Protein AF-A0A968NA52-F1 (afdb_monomer)

Nearest PDB structures (foldseek):
  7sqc-assembly1_P3  TM=3.269E-01  e=2.613E+00  Chlamydomonas reinhardtii
  6z0c-assembly1_A  TM=3.342E-01  e=3.329E+00  Escherichia coli
  8d9p-assembly1_A  TM=3.089E-01  e=5.147E+00  synthetic construct
  8q8p-assembly1_A  TM=4.257E-01  e=7.223E+00  Thermochaetoides thermophila

Structure (mmCIF, N/CA/C/O backbone):
data_AF-A0A968NA52-F1
#
_entry.id   AF-A0A968NA52-F1
#
loop_
_atom_site.group_PDB
_atom_site.id
_atom_site.type_symbol
_atom_site.label_atom_id
_atom_site.label_alt_id
_atom_site.label_comp_id
_atom_site.label_asym_id
_atom_site.label_entity_id
_atom_site.label_seq_id
_atom_site.pdbx_PDB_ins_code
_atom_site.Cartn_x
_atom_site.Cartn_y
_atom_site.Cartn_z
_atom_site.occupancy
_atom_site.B_iso_or_equiv
_atom_site.auth_seq_id
_atom_site.auth_comp_id
_atom_site.auth_asym_id
_atom_site.auth_atom_id
_atom_site.pdbx_PDB_model_num
ATOM 1 N N . PRO A 1 1 ? -24.566 -62.071 -2.786 1.00 47.69 1 PRO A N 1
ATOM 2 C CA . PRO A 1 1 ? -24.342 -60.939 -3.720 1.00 47.69 1 PRO A CA 1
ATOM 3 C C . PRO A 1 1 ? -24.422 -59.590 -2.980 1.00 47.69 1 PRO A C 1
ATOM 5 O O . PRO A 1 1 ? -25.510 -59.149 -2.629 1.00 47.69 1 PRO A O 1
ATOM 8 N N . ARG A 1 2 ? -23.270 -58.985 -2.652 1.00 44.81 2 ARG A N 1
ATOM 9 C CA . ARG A 1 2 ? -23.196 -57.655 -2.022 1.00 44.81 2 ARG A CA 1
ATOM 10 C C . ARG A 1 2 ? -23.111 -56.591 -3.123 1.00 44.81 2 ARG A C 1
ATOM 12 O O . ARG A 1 2 ? -22.208 -56.661 -3.950 1.00 44.81 2 ARG A O 1
ATOM 19 N N . LEU A 1 3 ? -24.060 -55.656 -3.140 1.00 58.22 3 LEU A N 1
ATOM 20 C CA . LEU A 1 3 ? -24.037 -54.458 -3.988 1.00 58.22 3 LEU A CA 1
ATOM 21 C C . LEU A 1 3 ? -22.918 -53.505 -3.518 1.00 58.22 3 LEU A C 1
ATOM 23 O O . LEU A 1 3 ? -22.700 -53.407 -2.307 1.00 58.22 3 LEU A O 1
ATOM 27 N N . PRO A 1 4 ? -22.210 -52.809 -4.426 1.00 56.78 4 PRO A N 1
ATOM 28 C CA . PRO A 1 4 ? -21.223 -51.809 -4.038 1.00 56.78 4 PRO A CA 1
ATOM 29 C C . PRO A 1 4 ? -21.920 -50.527 -3.541 1.00 56.78 4 PRO A C 1
ATOM 31 O O . PRO A 1 4 ? -23.024 -50.217 -3.998 1.00 56.78 4 PRO A O 1
ATOM 34 N N . PRO A 1 5 ? -21.308 -49.768 -2.614 1.00 53.28 5 PRO A N 1
ATOM 35 C CA . PRO A 1 5 ? -21.866 -48.502 -2.165 1.00 53.28 5 PRO A CA 1
ATOM 36 C C . PRO A 1 5 ? -21.792 -47.462 -3.289 1.00 53.28 5 PRO A C 1
ATOM 38 O O . PRO A 1 5 ? -20.769 -47.317 -3.960 1.00 53.28 5 PRO A O 1
ATOM 41 N N . ALA A 1 6 ? -22.900 -46.747 -3.483 1.00 47.31 6 ALA A N 1
ATOM 42 C CA . ALA A 1 6 ? -23.013 -45.645 -4.422 1.00 47.31 6 ALA A CA 1
ATOM 43 C C . ALA A 1 6 ? -22.010 -44.538 -4.060 1.00 47.31 6 ALA A C 1
ATOM 45 O O . ALA A 1 6 ? -22.037 -43.996 -2.955 1.00 47.31 6 ALA A O 1
ATOM 46 N N . LEU A 1 7 ? -21.132 -44.209 -5.007 1.00 47.81 7 LEU A N 1
ATOM 47 C CA . LEU A 1 7 ? -20.291 -43.020 -4.955 1.00 47.81 7 LEU A CA 1
ATOM 48 C C . LEU A 1 7 ? -21.213 -41.800 -5.031 1.00 47.81 7 LEU A C 1
ATOM 50 O O . LEU A 1 7 ? -21.780 -41.504 -6.083 1.00 47.81 7 LEU A O 1
ATOM 54 N N . THR A 1 8 ? -21.393 -41.105 -3.912 1.00 49.66 8 THR A N 1
ATOM 55 C CA . THR A 1 8 ? -21.976 -39.766 -3.916 1.00 49.66 8 THR A CA 1
ATOM 56 C C . THR A 1 8 ? -21.085 -38.843 -4.752 1.00 49.66 8 THR A C 1
ATOM 58 O O . THR A 1 8 ? -19.856 -38.903 -4.630 1.00 49.66 8 THR A O 1
ATOM 61 N N . PRO A 1 9 ? -21.658 -37.992 -5.623 1.00 44.62 9 PRO A N 1
ATOM 62 C CA . PRO A 1 9 ? -20.870 -37.021 -6.359 1.00 44.62 9 PRO A CA 1
ATOM 63 C C . PRO A 1 9 ? -20.223 -36.072 -5.351 1.00 44.62 9 PRO A C 1
ATOM 65 O O . PRO A 1 9 ? -20.893 -35.392 -4.574 1.00 44.62 9 PRO A O 1
ATOM 68 N N . ARG A 1 10 ? -18.890 -36.076 -5.342 1.00 39.19 10 ARG A N 1
ATOM 69 C CA . ARG A 1 10 ? -18.060 -35.128 -4.607 1.00 39.19 10 ARG A CA 1
ATOM 70 C C . ARG A 1 10 ? -18.425 -33.739 -5.130 1.00 39.19 10 ARG A C 1
ATOM 72 O O . ARG A 1 10 ? -18.098 -33.420 -6.271 1.00 39.19 10 ARG A O 1
ATOM 79 N N . SER A 1 11 ? -19.142 -32.960 -4.318 1.00 36.94 11 SER A N 1
ATOM 80 C CA . SER A 1 11 ? -19.372 -31.536 -4.575 1.00 36.94 11 SER A CA 1
ATOM 81 C C . SER A 1 11 ? -18.045 -30.898 -4.994 1.00 36.94 11 SER A C 1
ATOM 83 O O . SER A 1 11 ? -17.038 -31.155 -4.321 1.00 36.94 11 SER A O 1
ATOM 85 N N . PRO A 1 12 ? -17.998 -30.110 -6.082 1.00 37.50 12 PRO A N 1
ATOM 86 C CA . PRO A 1 12 ? -16.799 -29.363 -6.407 1.00 37.50 12 PRO A CA 1
ATOM 87 C C . PRO A 1 12 ? -16.496 -28.460 -5.213 1.00 37.50 12 PRO A C 1
ATOM 89 O O . PRO A 1 12 ? -17.310 -27.625 -4.825 1.00 37.50 12 PRO A O 1
ATOM 92 N N . ALA A 1 13 ? -15.346 -28.695 -4.586 1.00 34.75 13 ALA A N 1
ATOM 93 C CA . ALA A 1 13 ? -14.796 -27.778 -3.611 1.00 34.75 13 ALA A CA 1
ATOM 94 C C . ALA A 1 13 ? -14.634 -26.431 -4.318 1.00 34.75 13 ALA A C 1
ATOM 96 O O . ALA A 1 13 ? -13.856 -26.324 -5.263 1.00 34.75 13 ALA A O 1
ATOM 97 N N . THR A 1 14 ? -15.414 -25.440 -3.901 1.00 32.41 14 THR A N 1
ATOM 98 C CA . THR A 1 14 ? -15.286 -24.052 -4.331 1.00 32.41 14 THR A CA 1
ATOM 99 C C . THR A 1 14 ? -13.861 -23.590 -4.011 1.00 32.41 14 THR A C 1
ATOM 101 O O . THR A 1 14 ? -13.516 -23.517 -2.829 1.00 32.41 14 THR A O 1
ATOM 104 N N . PRO A 1 15 ? -12.998 -23.290 -4.995 1.00 35.34 15 PRO A N 1
ATOM 105 C CA . PRO A 1 15 ? -11.674 -22.770 -4.716 1.00 35.34 15 PRO A CA 1
ATOM 106 C C . PRO A 1 15 ? -11.764 -21.244 -4.765 1.00 35.34 15 PRO A C 1
ATOM 108 O O . PRO A 1 15 ? -11.509 -20.658 -5.807 1.00 35.34 15 PRO A O 1
ATOM 111 N N . ALA A 1 16 ? -12.229 -20.606 -3.685 1.00 31.81 16 ALA A N 1
ATOM 112 C CA . ALA A 1 16 ? -12.200 -19.139 -3.550 1.00 31.81 16 ALA A CA 1
ATOM 113 C C . ALA A 1 16 ? -12.499 -18.655 -2.115 1.00 31.81 16 ALA A C 1
ATOM 115 O O . ALA A 1 16 ? -13.213 -17.679 -1.918 1.00 31.81 16 ALA A O 1
ATOM 116 N N . ALA A 1 17 ? -11.979 -19.341 -1.097 1.00 32.59 17 ALA A N 1
ATOM 117 C CA . ALA A 1 17 ? -11.872 -18.777 0.254 1.00 32.59 17 ALA A CA 1
ATOM 118 C C . ALA A 1 17 ? -10.402 -18.436 0.562 1.00 32.59 17 ALA A C 1
ATOM 120 O O . ALA A 1 17 ? -9.903 -18.670 1.660 1.00 32.59 17 ALA A O 1
ATOM 121 N N . GLU A 1 18 ? -9.676 -17.952 -0.449 1.00 36.84 18 GLU A N 1
ATOM 122 C CA . GLU A 1 18 ? -8.343 -17.386 -0.280 1.00 36.84 18 GLU A CA 1
ATOM 123 C C . GLU A 1 18 ? -8.509 -15.977 0.283 1.00 36.84 18 GLU A C 1
ATOM 125 O O . GLU A 1 18 ? -9.143 -15.152 -0.357 1.00 36.84 18 GLU A O 1
ATOM 130 N N . HIS A 1 19 ? -7.999 -15.767 1.501 1.00 43.38 19 HIS A N 1
ATOM 131 C CA . HIS A 1 19 ? -7.536 -14.508 2.091 1.00 43.38 19 HIS A CA 1
ATOM 132 C C . HIS A 1 19 ? -8.200 -13.228 1.561 1.00 43.38 19 HIS A C 1
ATOM 134 O O . HIS A 1 19 ? -8.000 -12.871 0.401 1.00 43.38 19 HIS A O 1
ATOM 140 N N . ALA A 1 20 ? -8.876 -12.478 2.445 1.00 54.00 20 ALA A N 1
ATOM 141 C CA . ALA A 1 20 ? -9.227 -11.079 2.179 1.00 54.00 20 ALA A CA 1
ATOM 142 C C . ALA A 1 20 ? -8.073 -10.413 1.407 1.00 54.00 20 ALA A C 1
ATOM 144 O O . ALA A 1 20 ? -6.918 -10.561 1.838 1.00 54.00 20 ALA A O 1
ATOM 145 N N . PRO A 1 21 ? -8.339 -9.794 0.242 1.00 83.25 21 PRO A N 1
ATOM 146 C CA . PRO A 1 21 ? -7.272 -9.334 -0.631 1.00 83.25 21 PRO A CA 1
ATOM 147 C C . PRO A 1 21 ? -6.355 -8.440 0.199 1.00 83.25 21 PRO A C 1
ATOM 149 O O . PRO A 1 21 ? -6.827 -7.614 0.976 1.00 83.25 21 PRO A O 1
ATOM 152 N N . ARG A 1 22 ? -5.038 -8.659 0.109 1.00 90.25 22 ARG A N 1
ATOM 153 C CA . ARG A 1 22 ? -4.050 -8.072 1.036 1.00 90.25 22 ARG A CA 1
ATOM 154 C C . ARG A 1 22 ? -4.201 -6.555 1.204 1.00 90.25 22 ARG A C 1
ATOM 156 O O . ARG A 1 22 ? -3.902 -6.027 2.270 1.00 90.25 22 ARG A O 1
ATOM 163 N N . GLU A 1 23 ? -4.699 -5.886 0.166 1.00 93.88 23 GLU A N 1
ATOM 164 C CA . GLU A 1 23 ? -5.074 -4.474 0.168 1.00 93.88 23 GLU A CA 1
ATOM 165 C C . GLU A 1 23 ? -6.161 -4.132 1.202 1.00 93.88 23 GLU A C 1
ATOM 167 O O . GLU A 1 23 ? -5.944 -3.239 2.013 1.00 93.88 23 GLU A O 1
ATOM 172 N N . ASP A 1 24 ? -7.271 -4.874 1.253 1.00 95.00 24 ASP A N 1
ATOM 173 C CA . ASP A 1 24 ? -8.342 -4.683 2.244 1.00 95.00 24 ASP A CA 1
ATOM 174 C C . ASP A 1 24 ? -7.815 -4.879 3.667 1.00 95.00 24 ASP A C 1
ATOM 176 O O . ASP A 1 24 ? -8.106 -4.099 4.571 1.00 95.00 24 ASP A O 1
ATOM 180 N N . TYR A 1 25 ? -6.980 -5.901 3.861 1.00 94.75 25 TYR A N 1
ATOM 181 C CA . TYR A 1 25 ? -6.360 -6.160 5.156 1.00 94.75 25 TYR A CA 1
ATOM 182 C C . TYR A 1 25 ? -5.432 -5.018 5.595 1.00 94.75 25 TYR A C 1
ATOM 184 O O . TYR A 1 25 ? -5.482 -4.592 6.750 1.00 94.75 25 TYR A O 1
ATOM 192 N N . LEU A 1 26 ? -4.618 -4.488 4.675 1.00 95.81 26 LEU A N 1
ATOM 193 C CA . LEU A 1 26 ? -3.768 -3.327 4.939 1.00 95.81 26 LEU A CA 1
ATOM 194 C C . LEU A 1 26 ? -4.609 -2.091 5.286 1.00 95.81 26 LEU A C 1
ATOM 196 O O . LEU A 1 26 ? -4.298 -1.400 6.253 1.00 95.81 26 LEU A O 1
ATOM 200 N N . VAL A 1 27 ? -5.682 -1.823 4.537 1.00 96.12 27 VAL A N 1
ATOM 201 C CA . VAL A 1 27 ? -6.580 -0.694 4.818 1.00 96.12 27 VAL A CA 1
ATOM 202 C C . VAL A 1 27 ? -7.216 -0.852 6.198 1.00 96.12 27 VAL A C 1
ATOM 204 O O . VAL A 1 27 ? -7.174 0.084 6.990 1.00 96.12 27 VAL A O 1
ATOM 207 N N . ALA A 1 28 ? -7.731 -2.034 6.541 1.00 94.75 28 ALA A N 1
ATOM 208 C CA . ALA A 1 28 ? -8.302 -2.285 7.862 1.00 94.75 28 ALA A CA 1
ATOM 209 C C . ALA A 1 28 ? -7.286 -2.065 8.997 1.00 94.75 28 ALA A C 1
ATOM 211 O O . ALA A 1 28 ? -7.626 -1.452 10.011 1.00 94.75 28 ALA A O 1
ATOM 212 N N . LEU A 1 29 ? -6.035 -2.506 8.818 1.00 94.94 29 LEU A N 1
ATOM 213 C CA . LEU A 1 29 ? -4.944 -2.246 9.761 1.00 94.94 29 LEU A CA 1
ATOM 214 C C . LEU A 1 29 ? -4.684 -0.749 9.941 1.00 94.94 29 LEU A C 1
ATOM 216 O O . LEU A 1 29 ? -4.612 -0.280 11.071 1.00 94.94 29 LEU A O 1
ATOM 220 N N . LEU A 1 30 ? -4.564 0.000 8.847 1.00 95.62 30 LEU A N 1
ATOM 221 C CA . LEU A 1 30 ? -4.227 1.423 8.893 1.00 95.62 30 LEU A CA 1
ATOM 222 C C . LEU A 1 30 ? -5.372 2.294 9.422 1.00 95.62 30 LEU A C 1
ATOM 224 O O . LEU A 1 30 ? -5.117 3.283 10.102 1.00 95.62 30 LEU A O 1
ATOM 228 N N . LEU A 1 31 ? -6.626 1.912 9.169 1.00 94.56 31 LEU A N 1
ATOM 229 C CA . LEU A 1 31 ? -7.787 2.568 9.775 1.00 94.56 31 LEU A CA 1
ATOM 230 C C . LEU A 1 31 ? -7.868 2.293 11.287 1.00 94.56 31 LEU A C 1
ATOM 232 O O . LEU A 1 31 ? -8.318 3.150 12.050 1.00 94.56 31 LEU A O 1
ATOM 236 N N . ARG A 1 32 ? -7.446 1.100 11.734 1.00 92.81 32 ARG A N 1
ATOM 237 C CA . ARG A 1 32 ? -7.429 0.724 13.157 1.00 92.81 32 ARG A CA 1
ATOM 238 C C . ARG A 1 32 ? -6.245 1.326 13.917 1.00 92.81 32 ARG A C 1
ATOM 240 O O . ARG A 1 32 ? -6.417 1.672 15.083 1.00 92.81 32 ARG A O 1
ATOM 247 N N . TYR A 1 33 ? -5.095 1.456 13.258 1.00 93.81 33 TYR A N 1
ATOM 248 C CA . TYR A 1 33 ? -3.841 1.979 13.809 1.00 93.81 33 TYR A CA 1
ATOM 249 C C . TYR A 1 33 ? -3.317 3.158 12.966 1.00 93.81 33 TYR A C 1
ATOM 251 O O . TYR A 1 33 ? -2.319 3.011 12.248 1.00 93.81 33 TYR A O 1
ATOM 259 N N . PRO A 1 34 ? -3.973 4.336 13.013 1.00 93.94 34 PRO A N 1
ATOM 260 C CA . PRO A 1 34 ? -3.575 5.499 12.217 1.00 93.94 34 PRO A CA 1
ATOM 261 C C . PRO A 1 34 ? -2.132 5.961 12.472 1.00 93.94 34 PRO A C 1
ATOM 263 O O . PRO A 1 34 ? -1.482 6.512 11.583 1.00 93.94 34 PRO A O 1
ATOM 266 N N . GLU A 1 35 ? -1.593 5.705 13.665 1.00 92.69 35 GLU A N 1
ATOM 267 C CA . GLU A 1 35 ? -0.209 5.999 14.040 1.00 92.69 35 GLU A CA 1
ATOM 268 C C . GLU A 1 35 ? 0.825 5.301 13.140 1.00 92.69 35 GLU A C 1
ATOM 270 O O . GLU A 1 35 ? 1.923 5.822 12.927 1.00 92.69 35 GLU A O 1
ATOM 275 N N . ALA A 1 36 ? 0.470 4.160 12.544 1.00 93.94 36 ALA A N 1
ATOM 276 C CA . ALA A 1 36 ? 1.357 3.390 11.680 1.00 93.94 36 ALA A CA 1
ATOM 277 C C . ALA A 1 36 ? 1.518 3.993 10.27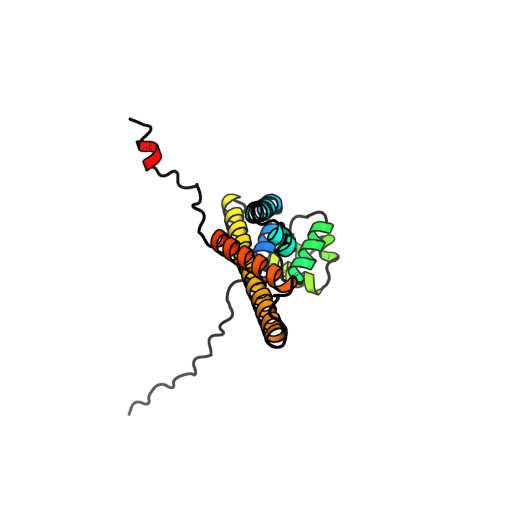3 1.00 93.94 36 ALA A C 1
ATOM 279 O O . ALA A 1 36 ? 2.463 3.652 9.558 1.00 93.94 36 ALA A O 1
ATOM 280 N N . ILE A 1 37 ? 0.637 4.914 9.867 1.00 95.25 37 ILE A N 1
ATOM 281 C CA . ILE A 1 37 ? 0.609 5.485 8.510 1.00 95.25 37 ILE A CA 1
ATOM 282 C C . ILE A 1 37 ? 1.906 6.224 8.191 1.00 95.25 37 ILE A C 1
ATOM 284 O O . ILE A 1 37 ? 2.479 6.051 7.114 1.00 95.25 37 ILE A O 1
ATOM 288 N N . ALA A 1 38 ? 2.408 7.021 9.138 1.00 94.81 38 ALA A N 1
ATOM 289 C CA . ALA A 1 38 ? 3.649 7.765 8.950 1.00 94.81 38 ALA A CA 1
ATOM 290 C C . ALA A 1 38 ? 4.830 6.824 8.674 1.00 94.81 38 ALA A C 1
ATOM 292 O O . ALA A 1 38 ? 5.675 7.117 7.824 1.00 94.81 38 ALA A O 1
ATOM 293 N N . LYS A 1 39 ? 4.862 5.669 9.349 1.00 94.69 39 LYS A N 1
ATOM 294 C CA . LYS A 1 39 ? 5.893 4.654 9.139 1.00 94.69 39 LYS A CA 1
ATOM 295 C C . LYS A 1 39 ? 5.704 3.913 7.817 1.00 94.69 39 LYS A C 1
ATOM 297 O O . LYS A 1 39 ? 6.687 3.744 7.104 1.00 94.69 39 LYS A O 1
ATOM 302 N N . ALA A 1 40 ? 4.475 3.539 7.460 1.00 95.31 40 ALA A N 1
ATOM 303 C CA . ALA A 1 40 ? 4.176 2.905 6.176 1.00 95.31 40 ALA A CA 1
ATOM 304 C C . ALA A 1 40 ? 4.625 3.780 4.993 1.00 95.31 40 ALA A C 1
ATOM 306 O O . ALA A 1 40 ? 5.342 3.313 4.110 1.00 95.31 40 ALA A O 1
ATOM 307 N N . ASN A 1 41 ? 4.305 5.078 5.031 1.00 96.06 41 ASN A N 1
ATOM 308 C CA . ASN A 1 41 ? 4.770 6.046 4.034 1.00 96.06 41 ASN A CA 1
ATOM 309 C C . ASN A 1 41 ? 6.298 6.213 4.056 1.00 96.06 41 ASN A C 1
ATOM 311 O O . ASN A 1 41 ? 6.925 6.384 3.015 1.00 96.06 41 ASN A O 1
ATOM 315 N N . ALA A 1 42 ? 6.932 6.155 5.232 1.00 94.44 42 ALA A N 1
ATOM 316 C CA . ALA A 1 42 ? 8.389 6.198 5.319 1.00 94.44 42 ALA A CA 1
ATOM 317 C C . ALA A 1 42 ? 9.045 4.977 4.656 1.00 94.44 42 ALA A C 1
ATOM 319 O O . ALA A 1 42 ? 10.018 5.158 3.932 1.00 94.44 42 ALA A O 1
ATOM 320 N N . TRP A 1 43 ? 8.507 3.765 4.842 1.00 93.12 43 TRP A N 1
ATOM 321 C CA . TRP A 1 43 ? 8.994 2.569 4.146 1.00 93.12 43 TRP A CA 1
ATOM 3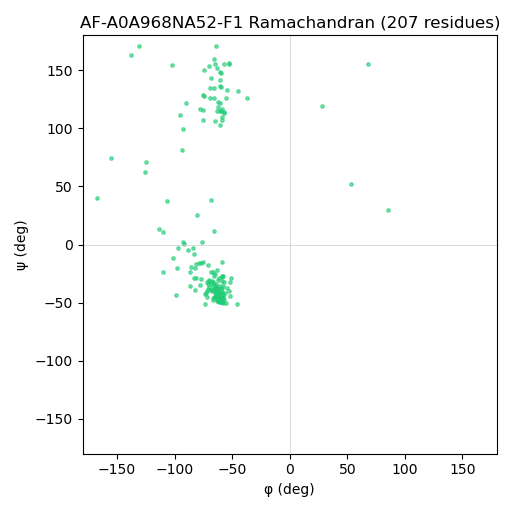22 C C . TRP A 1 43 ? 8.896 2.723 2.630 1.00 93.12 43 TRP A C 1
ATOM 324 O O . TRP A 1 43 ? 9.886 2.520 1.934 1.00 93.12 43 TRP A O 1
ATOM 334 N N . LEU A 1 44 ? 7.745 3.183 2.131 1.00 93.38 44 LEU A N 1
ATOM 335 C CA . LEU A 1 44 ? 7.534 3.401 0.699 1.00 93.38 44 LEU A CA 1
ATOM 336 C C . LEU A 1 44 ? 8.511 4.418 0.100 1.00 93.38 44 LEU A C 1
ATOM 338 O O . LEU A 1 44 ? 9.095 4.157 -0.952 1.00 93.38 44 LEU A O 1
ATOM 342 N N . ARG A 1 45 ? 8.752 5.536 0.793 1.00 93.62 45 ARG A N 1
ATOM 343 C CA . ARG A 1 45 ? 9.765 6.524 0.396 1.00 93.62 45 ARG A CA 1
ATOM 344 C C . ARG A 1 45 ? 11.179 5.956 0.408 1.00 93.62 45 ARG A C 1
ATOM 346 O O . ARG A 1 45 ? 11.918 6.136 -0.555 1.00 93.62 45 ARG A O 1
ATOM 353 N N . CYS A 1 46 ? 11.569 5.279 1.488 1.00 89.62 46 CYS A N 1
ATOM 354 C CA . CYS A 1 46 ? 12.908 4.704 1.623 1.00 89.62 46 CYS A CA 1
ATOM 355 C C . CYS A 1 46 ? 13.189 3.643 0.552 1.00 89.62 46 CYS A C 1
ATOM 357 O O . CYS A 1 46 ? 14.304 3.579 0.034 1.00 89.62 46 CYS A O 1
ATOM 359 N N . ASP A 1 47 ? 12.188 2.843 0.192 1.00 87.19 47 ASP A N 1
ATOM 360 C CA . ASP A 1 47 ? 12.314 1.823 -0.847 1.00 87.19 47 ASP A CA 1
ATOM 361 C C . ASP A 1 47 ? 12.536 2.426 -2.241 1.00 87.19 47 ASP A C 1
ATOM 363 O O . ASP A 1 47 ? 13.245 1.835 -3.056 1.00 87.19 47 ASP A O 1
ATOM 367 N N . LEU A 1 48 ? 11.972 3.607 -2.508 1.00 90.75 48 LEU A N 1
ATOM 368 C CA . LEU A 1 48 ? 12.039 4.286 -3.806 1.00 90.75 48 LEU A CA 1
ATOM 369 C C . LEU A 1 48 ? 13.141 5.354 -3.898 1.00 90.75 48 LEU A C 1
ATOM 371 O O . LEU A 1 48 ? 13.345 5.910 -4.975 1.00 90.75 48 LEU A O 1
ATOM 375 N N . ALA A 1 49 ? 13.886 5.620 -2.821 1.00 88.25 49 ALA A N 1
ATOM 376 C CA . ALA A 1 49 ? 14.867 6.710 -2.751 1.00 88.25 49 ALA A CA 1
ATOM 377 C C . ALA A 1 49 ? 15.957 6.656 -3.844 1.00 88.25 49 ALA A C 1
ATOM 379 O O . ALA A 1 49 ? 16.416 7.693 -4.314 1.00 88.25 49 ALA A O 1
ATOM 380 N N . GLU A 1 50 ? 16.352 5.456 -4.275 1.00 86.62 50 GLU A N 1
ATOM 381 C CA . GLU A 1 50 ? 17.344 5.243 -5.345 1.00 86.62 50 GLU A CA 1
ATOM 382 C C . GLU A 1 50 ? 16.723 5.188 -6.752 1.00 86.62 50 GLU A C 1
ATOM 384 O O . GLU A 1 50 ? 17.438 5.111 -7.748 1.00 86.62 50 GLU A O 1
ATOM 389 N N . PHE A 1 51 ? 15.394 5.236 -6.853 1.00 88.69 51 PHE A N 1
ATOM 390 C CA . PHE A 1 51 ? 14.640 5.032 -8.086 1.00 88.69 51 PHE A CA 1
ATOM 391 C C . PHE A 1 51 ? 13.692 6.207 -8.352 1.00 88.69 51 PHE A C 1
ATOM 393 O O . PHE A 1 51 ? 12.478 6.027 -8.427 1.00 88.69 51 PHE A O 1
ATOM 400 N N . ALA A 1 52 ? 14.234 7.416 -8.535 1.00 85.00 52 ALA A N 1
ATOM 401 C CA . ALA A 1 52 ? 13.437 8.638 -8.713 1.00 85.00 52 ALA A CA 1
ATOM 402 C C . ALA A 1 52 ? 12.359 8.518 -9.811 1.00 85.00 52 ALA A C 1
ATOM 404 O O . ALA A 1 52 ? 11.202 8.854 -9.580 1.00 85.00 52 ALA A O 1
ATOM 405 N N . GLY A 1 53 ? 12.699 7.937 -10.969 1.00 85.06 53 GLY A N 1
ATOM 406 C CA . GLY A 1 53 ? 11.725 7.712 -12.048 1.00 85.06 53 GLY A CA 1
ATOM 407 C C . GLY A 1 53 ? 10.625 6.696 -11.704 1.00 85.06 53 GLY A C 1
ATOM 408 O O . GLY A 1 53 ? 9.539 6.750 -12.271 1.00 85.06 53 GLY A O 1
ATOM 409 N N . LEU A 1 54 ? 10.870 5.778 -10.761 1.00 89.38 54 LEU A N 1
ATOM 410 C CA . LEU A 1 54 ? 9.827 4.883 -10.252 1.00 89.38 54 LEU A CA 1
ATOM 411 C C . LEU A 1 54 ? 8.968 5.558 -9.184 1.00 89.38 54 LEU A C 1
ATOM 413 O O . LEU A 1 54 ? 7.800 5.204 -9.073 1.00 89.38 54 LEU A O 1
ATOM 417 N N . ALA A 1 55 ? 9.511 6.512 -8.423 1.00 89.12 55 ALA A N 1
ATOM 418 C CA . ALA A 1 55 ? 8.757 7.243 -7.408 1.00 89.12 55 ALA A CA 1
ATOM 419 C C . ALA A 1 55 ? 7.582 8.015 -8.023 1.00 89.12 55 ALA A C 1
ATOM 421 O O . ALA A 1 55 ? 6.467 7.919 -7.522 1.00 89.12 55 ALA A O 1
ATOM 422 N N . GLU A 1 56 ? 7.798 8.680 -9.160 1.00 87.81 56 GLU A N 1
ATOM 423 C CA . GLU A 1 56 ? 6.729 9.374 -9.894 1.00 87.81 56 GLU A CA 1
ATOM 424 C C . GLU A 1 56 ? 5.659 8.410 -10.433 1.00 87.81 56 GLU A C 1
ATOM 426 O O . GLU A 1 56 ? 4.471 8.722 -10.438 1.00 87.81 56 GLU A O 1
ATOM 431 N N . MET A 1 57 ? 6.066 7.218 -10.873 1.00 89.94 57 MET A N 1
ATOM 432 C CA . MET A 1 57 ? 5.169 6.240 -11.496 1.00 89.94 57 MET A CA 1
ATOM 433 C C . MET A 1 57 ? 4.382 5.400 -10.480 1.00 89.94 57 MET A C 1
ATOM 435 O O . MET A 1 57 ? 3.230 5.033 -10.718 1.00 89.94 57 MET A O 1
ATOM 439 N N . LEU A 1 58 ? 5.026 5.015 -9.380 1.00 91.56 58 LEU A N 1
ATOM 440 C CA . LEU A 1 58 ? 4.482 4.100 -8.379 1.00 91.56 58 LEU A CA 1
ATOM 441 C C . LEU A 1 58 ? 3.888 4.832 -7.168 1.00 91.56 58 LEU A C 1
ATOM 443 O O . LEU A 1 58 ? 3.100 4.223 -6.439 1.00 91.56 58 LEU A O 1
ATOM 447 N N . GLY A 1 59 ? 4.277 6.090 -6.953 1.00 92.69 59 GLY A N 1
ATOM 448 C CA . GLY A 1 59 ? 3.960 6.887 -5.772 1.00 92.69 59 GLY A CA 1
ATOM 449 C C . GLY A 1 59 ? 4.633 6.377 -4.497 1.00 92.69 59 GLY A C 1
ATOM 450 O O . GLY A 1 59 ? 4.979 5.197 -4.365 1.00 92.69 59 GLY A O 1
ATOM 451 N N . ASP A 1 60 ? 4.815 7.273 -3.535 1.00 92.50 60 ASP A N 1
ATOM 452 C CA . ASP A 1 60 ? 5.617 7.058 -2.328 1.00 92.50 60 ASP A CA 1
ATOM 453 C C . ASP A 1 60 ? 4.792 7.033 -1.028 1.00 92.50 60 ASP A C 1
ATOM 455 O O . ASP A 1 60 ? 5.348 7.053 0.073 1.00 92.50 60 ASP A O 1
ATOM 459 N N . ASP A 1 61 ? 3.469 6.921 -1.143 1.00 94.62 61 ASP A N 1
ATOM 460 C CA . ASP A 1 61 ? 2.540 6.838 -0.020 1.00 94.62 61 ASP A CA 1
ATOM 461 C C . ASP A 1 61 ? 1.540 5.674 -0.158 1.00 94.62 61 ASP A C 1
ATOM 463 O O . ASP A 1 61 ? 1.457 4.981 -1.179 1.00 94.62 61 ASP A O 1
ATOM 467 N N . VAL A 1 62 ? 0.791 5.433 0.920 1.00 94.88 62 VAL A N 1
ATOM 468 C CA . VAL A 1 62 ? -0.256 4.407 0.968 1.00 94.88 62 VAL A CA 1
ATOM 469 C C . VAL A 1 62 ? -1.350 4.664 -0.068 1.00 94.88 62 VAL A C 1
ATOM 471 O O . VAL A 1 62 ? -1.857 3.703 -0.632 1.00 94.88 62 VAL A O 1
ATOM 474 N N . GLU A 1 63 ? -1.717 5.914 -0.352 1.00 94.81 63 GLU A N 1
ATOM 475 C CA . GLU A 1 63 ? -2.804 6.214 -1.290 1.00 94.81 63 GLU A CA 1
ATOM 476 C C . GLU A 1 63 ? -2.479 5.702 -2.701 1.00 94.81 63 GLU A C 1
ATOM 478 O O . GLU A 1 63 ? -3.312 5.046 -3.331 1.00 94.81 63 GLU A O 1
ATOM 483 N N . HIS A 1 64 ? -1.239 5.901 -3.156 1.00 94.06 64 HIS A N 1
ATOM 484 C CA . HIS A 1 64 ? -0.742 5.397 -4.438 1.00 94.06 64 HIS A CA 1
ATOM 485 C C . HIS A 1 64 ? -0.532 3.876 -4.465 1.00 94.06 64 HIS A C 1
ATOM 487 O O . HIS A 1 64 ? -0.433 3.273 -5.540 1.00 94.06 64 HIS A O 1
ATOM 493 N N . LEU A 1 65 ? -0.458 3.239 -3.295 1.00 93.31 65 LEU A N 1
ATOM 494 C CA . LEU A 1 65 ? -0.359 1.788 -3.170 1.00 93.31 65 LEU A CA 1
ATOM 495 C C . LEU A 1 65 ? -1.715 1.098 -3.406 1.00 93.31 65 LEU A C 1
ATOM 497 O O . LEU A 1 65 ? -1.751 -0.036 -3.892 1.00 93.31 65 LEU A O 1
ATOM 501 N N . LEU A 1 66 ? -2.826 1.770 -3.086 1.00 93.56 66 LEU A N 1
ATOM 502 C CA . LEU A 1 66 ? -4.178 1.229 -3.225 1.00 93.56 66 LEU A CA 1
ATOM 503 C C . LEU A 1 66 ? -4.613 1.201 -4.693 1.00 93.56 66 LEU A C 1
ATOM 505 O O . LEU A 1 66 ? -4.601 2.212 -5.394 1.00 93.56 66 LEU A O 1
ATOM 509 N N . SER A 1 67 ? -5.066 0.043 -5.163 1.00 90.62 67 SER A N 1
ATOM 510 C CA . SER A 1 67 ? -5.547 -0.127 -6.535 1.00 90.62 67 SER A CA 1
ATOM 511 C C . SER A 1 67 ? -7.055 -0.333 -6.636 1.00 90.62 67 SER A C 1
ATOM 513 O O . SER A 1 67 ? -7.653 0.003 -7.661 1.00 90.62 67 SER A O 1
ATOM 515 N N . THR A 1 68 ? -7.695 -0.810 -5.570 1.00 92.44 68 THR A N 1
ATOM 516 C CA . THR A 1 68 ? -9.145 -0.998 -5.520 1.00 92.44 68 THR A CA 1
ATOM 517 C C . THR A 1 68 ? -9.830 0.351 -5.364 1.00 92.44 68 THR A C 1
ATOM 519 O O . THR A 1 68 ? -9.521 1.141 -4.472 1.00 92.44 68 THR A O 1
ATOM 522 N N . THR A 1 69 ? -10.802 0.630 -6.231 1.00 91.81 69 THR A N 1
ATOM 523 C CA . THR A 1 69 ? -11.547 1.897 -6.211 1.00 91.81 69 THR A CA 1
ATOM 524 C C . THR A 1 69 ? -12.252 2.132 -4.875 1.00 91.81 69 THR A C 1
ATOM 526 O O . THR A 1 69 ? -12.192 3.244 -4.361 1.00 91.81 69 THR A O 1
ATOM 529 N N . ALA A 1 70 ? -12.847 1.093 -4.278 1.00 93.31 70 ALA A N 1
ATOM 530 C CA . ALA A 1 70 ? -13.497 1.195 -2.971 1.00 93.31 70 ALA A CA 1
ATOM 531 C C . ALA A 1 70 ? -12.513 1.611 -1.864 1.00 93.31 70 ALA A C 1
ATOM 533 O O . ALA A 1 70 ? -12.806 2.535 -1.110 1.00 93.31 70 ALA A O 1
ATOM 534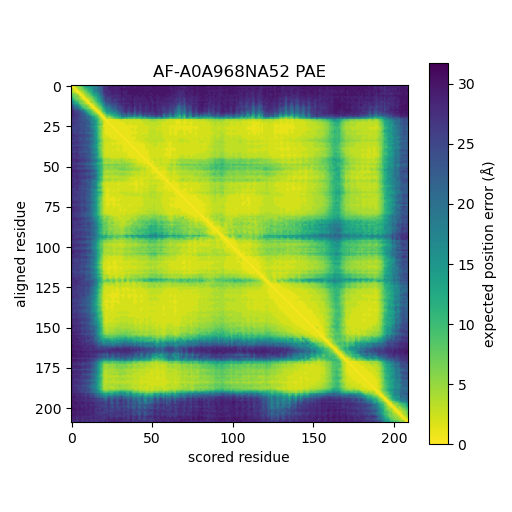 N N . ASN A 1 71 ? -11.325 0.998 -1.822 1.00 94.88 71 ASN A N 1
ATOM 535 C CA . ASN A 1 71 ? -10.282 1.335 -0.852 1.00 94.88 71 ASN A CA 1
ATOM 536 C C . ASN A 1 71 ? -9.767 2.760 -1.033 1.00 94.88 71 ASN A C 1
ATOM 538 O O . ASN A 1 71 ? -9.664 3.480 -0.048 1.00 94.88 71 ASN A O 1
ATOM 542 N N . ARG A 1 72 ? -9.511 3.201 -2.272 1.00 94.31 72 ARG A N 1
ATOM 543 C CA . ARG A 1 72 ? -9.086 4.585 -2.541 1.00 94.31 72 ARG A CA 1
ATOM 544 C C . ARG A 1 72 ? -10.130 5.607 -2.105 1.00 94.31 72 ARG A C 1
ATOM 546 O O . ARG A 1 72 ? -9.792 6.552 -1.403 1.00 94.31 72 ARG A O 1
ATOM 553 N N . MET A 1 73 ? -11.394 5.402 -2.479 1.00 94.62 73 MET A N 1
ATOM 554 C CA . MET A 1 73 ? -12.478 6.314 -2.100 1.00 94.62 73 MET A CA 1
ATOM 555 C C . MET A 1 73 ? -12.664 6.366 -0.582 1.00 94.62 73 MET A C 1
ATOM 557 O O . MET A 1 73 ? -12.786 7.449 -0.016 1.00 94.62 73 MET A O 1
ATOM 561 N N . LEU A 1 74 ? -12.653 5.206 0.081 1.00 95.56 74 LEU A N 1
ATOM 562 C CA . LEU A 1 74 ? -12.756 5.129 1.534 1.00 95.56 74 LEU A CA 1
ATOM 563 C C . LEU A 1 74 ? -11.572 5.827 2.214 1.00 95.56 74 LEU A C 1
ATOM 565 O O . LEU A 1 74 ? -11.777 6.605 3.141 1.00 95.56 74 LEU A O 1
ATOM 569 N N . TRP A 1 75 ? -10.352 5.566 1.741 1.00 95.75 75 TRP A N 1
ATOM 570 C CA . TRP A 1 75 ? -9.119 6.148 2.264 1.00 95.75 75 TRP A CA 1
ATOM 571 C C . TRP A 1 75 ? -9.123 7.674 2.161 1.00 95.75 75 TRP A C 1
ATOM 573 O O . TRP A 1 75 ? -8.923 8.356 3.163 1.00 95.75 75 TRP A O 1
ATOM 583 N N . GLN A 1 76 ? -9.445 8.209 0.981 1.00 95.00 76 GLN A N 1
ATOM 584 C CA . GLN A 1 76 ? -9.553 9.649 0.747 1.00 95.00 76 GLN A CA 1
ATOM 585 C C . GLN A 1 76 ? -10.616 10.291 1.641 1.00 95.00 76 GLN A C 1
ATOM 587 O O . GLN A 1 76 ? -10.364 11.318 2.269 1.00 95.00 76 GLN A O 1
ATOM 592 N N . HIS A 1 77 ? -11.798 9.677 1.741 1.00 95.00 77 HIS A N 1
ATOM 593 C CA . HIS A 1 77 ? -12.886 10.192 2.575 1.00 95.00 77 HIS A CA 1
ATOM 594 C C . HIS A 1 77 ? -12.517 10.189 4.063 1.00 95.00 77 HIS A C 1
ATOM 596 O O . HIS A 1 77 ? -12.774 11.152 4.783 1.00 95.00 77 HIS A O 1
ATOM 602 N N . TRP A 1 78 ? -11.859 9.124 4.521 1.00 95.31 78 TRP A N 1
ATOM 603 C CA . TRP A 1 78 ? -11.355 9.004 5.885 1.00 95.31 78 TRP A CA 1
ATOM 604 C C . TRP A 1 78 ? -10.279 10.057 6.202 1.00 95.31 78 TRP A C 1
ATOM 606 O O . TRP A 1 78 ? -10.333 10.696 7.255 1.00 95.31 78 TRP A O 1
ATOM 616 N N . GLN A 1 79 ? -9.351 10.313 5.275 1.00 94.62 79 GLN A N 1
ATOM 617 C CA . GLN A 1 79 ? -8.354 11.379 5.416 1.00 94.62 79 GLN A CA 1
ATOM 618 C C . GLN A 1 79 ? -8.999 12.771 5.457 1.00 94.62 79 GLN A C 1
ATOM 620 O O . GLN A 1 79 ? -8.655 13.582 6.316 1.00 94.62 79 GLN A O 1
ATOM 625 N N . GLN A 1 80 ? -9.973 13.045 4.582 1.00 93.81 80 GLN A N 1
ATOM 626 C CA . GLN A 1 80 ? -10.715 14.314 4.558 1.00 93.81 80 GLN A CA 1
ATOM 627 C C . GLN A 1 80 ? -11.500 14.561 5.852 1.00 93.81 80 GLN A C 1
ATOM 629 O O . GLN A 1 80 ? -11.656 15.705 6.274 1.00 93.81 80 GLN A O 1
ATOM 634 N N . ALA A 1 81 ? -11.949 13.494 6.514 1.00 91.81 81 ALA A N 1
ATOM 635 C CA . ALA A 1 81 ? -12.593 13.555 7.821 1.00 91.81 81 ALA A CA 1
ATOM 636 C C . ALA A 1 81 ? -11.616 13.786 8.994 1.00 91.81 81 ALA A C 1
ATOM 638 O O . ALA A 1 81 ? -12.049 13.807 10.147 1.00 91.81 81 ALA A O 1
ATOM 639 N N . GLY A 1 82 ? -10.316 13.955 8.726 1.00 91.50 82 GLY A N 1
ATOM 640 C CA . GLY A 1 82 ? -9.293 14.199 9.742 1.00 91.50 82 GLY A CA 1
ATOM 641 C C . GLY A 1 82 ? -8.740 12.927 10.383 1.00 91.50 82 GLY A C 1
ATOM 642 O O . GLY A 1 82 ? -8.355 12.963 11.549 1.00 91.50 82 GLY A O 1
ATOM 643 N N . CYS A 1 83 ? -8.711 11.815 9.642 1.00 90.19 83 CYS A N 1
ATOM 644 C CA . CYS A 1 83 ? -8.188 10.525 10.101 1.00 90.19 83 CYS A CA 1
ATOM 645 C C . CYS A 1 83 ? -8.816 10.039 11.430 1.00 90.19 83 CYS A C 1
ATOM 647 O O . CYS A 1 83 ? -8.089 9.731 12.379 1.00 90.19 83 CYS A O 1
ATOM 649 N N . PRO A 1 84 ? -10.159 9.995 11.543 1.00 89.25 84 PRO A N 1
ATOM 650 C CA . PRO A 1 84 ? -10.829 9.605 12.779 1.00 89.25 84 PRO A CA 1
ATOM 651 C C . PRO A 1 84 ? -10.547 8.140 13.137 1.00 89.25 84 PRO A C 1
ATOM 653 O O . PRO A 1 84 ? -10.313 7.306 12.265 1.00 89.25 84 PRO A O 1
ATOM 656 N N . THR A 1 85 ? -10.649 7.784 14.415 1.00 84.12 85 THR A N 1
ATOM 657 C CA . THR A 1 85 ? -10.565 6.378 14.833 1.00 84.12 85 THR A CA 1
ATOM 658 C C . THR A 1 85 ? -11.662 5.549 14.163 1.00 84.12 85 THR A C 1
ATOM 660 O O . THR A 1 85 ? -12.825 5.965 14.110 1.00 84.12 85 THR A O 1
ATOM 663 N N . LEU A 1 86 ? -11.303 4.364 13.662 1.00 85.31 86 LEU A N 1
ATOM 664 C CA . LEU A 1 86 ? -12.260 3.439 13.065 1.00 85.31 86 LEU A CA 1
ATOM 665 C C . LEU A 1 86 ? -13.298 2.988 14.113 1.00 85.31 86 LEU A C 1
ATOM 667 O O . LEU A 1 86 ? -12.904 2.409 15.133 1.00 85.31 86 LEU A O 1
ATOM 671 N N . PRO A 1 87 ? -14.606 3.198 13.869 1.00 82.62 87 PRO A N 1
ATOM 672 C CA . PRO A 1 87 ? -15.648 2.730 14.770 1.00 82.62 87 PRO A CA 1
ATOM 673 C C . PRO A 1 87 ? -15.651 1.201 14.871 1.00 82.62 87 PRO A C 1
ATOM 675 O O . PRO A 1 87 ? -15.264 0.472 13.952 1.00 82.62 87 PRO A O 1
ATOM 678 N N . SER A 1 88 ? -16.103 0.704 16.013 1.00 79.94 88 SER A N 1
ATOM 679 C CA . SER A 1 88 ? -16.431 -0.704 16.200 1.00 79.94 88 SER A CA 1
ATOM 680 C C . SER A 1 88 ? -17.628 -1.115 15.335 1.00 79.94 88 SER A C 1
ATOM 682 O O . SER A 1 88 ? -18.446 -0.292 14.919 1.00 79.94 88 SER A O 1
ATOM 684 N N . GLU A 1 89 ? -17.771 -2.418 15.092 1.00 78.62 89 GLU A N 1
ATOM 685 C CA . GLU A 1 89 ? -18.913 -2.959 14.345 1.00 78.62 89 GLU A CA 1
ATOM 686 C C . GLU A 1 89 ? -20.259 -2.607 15.009 1.00 78.62 89 GLU A C 1
ATOM 688 O O . GLU A 1 89 ? -21.230 -2.277 14.327 1.00 78.62 89 GLU A O 1
ATOM 693 N N . ALA A 1 90 ? -20.298 -2.579 16.346 1.00 78.75 90 ALA A N 1
ATOM 694 C CA . ALA A 1 90 ? -21.480 -2.186 17.109 1.00 78.75 90 ALA A CA 1
ATOM 695 C C . ALA A 1 90 ? -21.860 -0.706 16.901 1.00 78.75 90 ALA A C 1
ATOM 697 O O . ALA A 1 90 ? -23.046 -0.375 16.830 1.00 78.75 90 ALA A O 1
ATOM 698 N N . GLU A 1 91 ? -20.872 0.185 16.776 1.00 81.12 91 GLU A N 1
ATOM 699 C CA . GLU A 1 91 ? -21.096 1.612 16.504 1.00 81.12 91 GLU A CA 1
ATOM 700 C C . GLU A 1 91 ? -21.578 1.840 15.069 1.00 81.12 91 GLU A C 1
ATOM 702 O O . GLU A 1 91 ? -22.489 2.637 14.851 1.00 81.12 91 GLU A O 1
ATOM 707 N N . LEU A 1 92 ? -21.047 1.083 14.102 1.00 83.88 92 LEU A N 1
ATOM 708 C CA . LEU A 1 92 ? -21.493 1.131 12.705 1.00 83.88 92 LEU A CA 1
ATOM 709 C C . LEU A 1 92 ? -22.967 0.727 12.528 1.00 83.88 92 LEU A C 1
ATOM 711 O O . LEU A 1 92 ? -23.608 1.189 11.584 1.00 83.88 92 LEU A O 1
ATOM 715 N N . GLY A 1 93 ? -23.500 -0.139 13.397 1.00 78.12 93 GLY A N 1
ATOM 716 C CA . GLY A 1 93 ? -24.887 -0.613 13.333 1.00 78.12 93 GLY A CA 1
ATOM 717 C C . GLY A 1 93 ? -25.908 0.284 14.039 1.00 78.12 93 GLY A C 1
ATOM 718 O O . GLY A 1 93 ? -27.029 0.417 13.556 1.00 78.12 93 GLY A O 1
ATOM 719 N N . ASN A 1 94 ? -25.537 0.898 15.168 1.00 79.88 94 ASN A N 1
ATOM 720 C CA . ASN A 1 94 ? -26.486 1.637 16.012 1.00 79.88 94 ASN A CA 1
ATOM 721 C C . ASN A 1 94 ? -26.453 3.154 15.786 1.00 79.88 94 ASN A C 1
ATOM 723 O O . ASN A 1 94 ? -27.499 3.797 15.752 1.00 79.88 94 ASN A O 1
ATOM 727 N N . ALA A 1 95 ? -25.255 3.732 15.676 1.00 81.81 95 ALA A N 1
ATOM 728 C CA . ALA A 1 95 ? -25.053 5.176 15.605 1.00 81.81 95 ALA A CA 1
ATOM 729 C C . ALA A 1 95 ? -23.722 5.478 14.893 1.00 81.81 95 ALA A C 1
ATOM 731 O O . ALA A 1 95 ? -22.736 5.829 15.550 1.00 81.81 95 ALA A O 1
ATOM 732 N N . PRO A 1 96 ? -23.662 5.313 13.557 1.00 85.00 96 PRO A N 1
ATOM 733 C CA . PRO A 1 96 ? -22.425 5.505 12.816 1.00 85.00 96 PRO A CA 1
ATOM 734 C C . PRO A 1 96 ? -21.913 6.947 12.984 1.00 85.00 96 PRO A C 1
ATOM 736 O O . PRO A 1 96 ? -22.716 7.882 12.972 1.00 85.00 96 PRO A O 1
ATOM 739 N N . PRO A 1 97 ? -20.594 7.171 13.111 1.00 87.31 97 PRO A N 1
ATOM 740 C CA . PRO A 1 97 ? -20.022 8.516 13.161 1.00 87.31 97 PRO A CA 1
ATOM 741 C C . PRO A 1 97 ? -20.387 9.354 11.927 1.00 87.31 97 PRO A C 1
ATOM 743 O O . PRO A 1 97 ? -20.608 8.808 10.848 1.00 87.31 97 PRO A O 1
ATOM 746 N N . LEU A 1 98 ? -20.375 10.687 12.049 1.00 88.25 98 LEU A N 1
ATOM 747 C CA . LEU A 1 98 ? -20.748 11.597 10.950 1.00 88.25 98 LEU A CA 1
ATOM 748 C 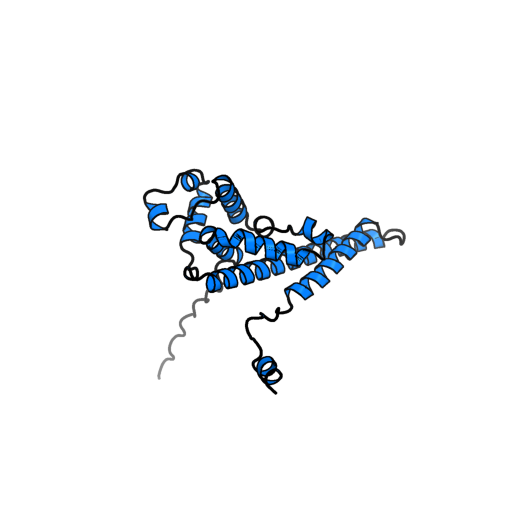C . LEU A 1 98 ? -19.956 11.357 9.656 1.00 88.25 98 LEU A C 1
ATOM 750 O O . LEU A 1 98 ? -20.521 11.440 8.571 1.00 88.25 98 LEU A O 1
ATOM 754 N N . TRP A 1 99 ? -18.666 11.027 9.763 1.00 89.44 99 TRP A N 1
ATOM 755 C CA . TRP A 1 99 ? -17.837 10.739 8.591 1.00 89.44 99 TRP A CA 1
ATOM 756 C C . TRP A 1 99 ? -18.261 9.455 7.871 1.00 89.44 99 TRP A C 1
ATOM 758 O O . TRP A 1 99 ? -18.134 9.370 6.655 1.00 89.44 99 TRP A O 1
ATOM 768 N N . VAL A 1 100 ? -18.784 8.469 8.608 1.00 91.25 100 VAL A N 1
ATOM 769 C CA . VAL A 1 100 ? -19.342 7.247 8.024 1.00 91.25 100 VAL A CA 1
ATOM 770 C C . VAL A 1 100 ? -20.659 7.573 7.341 1.00 91.25 100 VAL A C 1
ATOM 772 O O . VAL A 1 100 ? -20.852 7.181 6.202 1.00 91.25 100 VAL A O 1
ATOM 775 N N . GLN A 1 101 ? -21.528 8.353 7.993 1.00 90.00 101 GLN A N 1
ATOM 776 C CA . GLN A 1 101 ? -22.831 8.740 7.439 1.00 90.00 101 GLN A CA 1
ATOM 777 C C . GLN A 1 101 ? -22.727 9.496 6.105 1.00 90.00 101 GLN A C 1
ATOM 779 O O . GLN A 1 101 ? -23.654 9.442 5.301 1.00 90.00 101 GLN A O 1
ATOM 784 N N . SER A 1 102 ? -21.619 10.204 5.861 1.00 90.62 102 SER A N 1
ATOM 785 C CA . SER A 1 102 ? -21.375 10.910 4.601 1.00 90.62 102 SER A CA 1
ATOM 786 C C . SER A 1 102 ? -20.785 10.033 3.488 1.00 90.62 102 SER A C 1
ATOM 788 O O . SER A 1 102 ? -20.608 10.524 2.373 1.00 90.62 102 SER A O 1
ATOM 790 N N . LEU A 1 103 ? -20.495 8.752 3.749 1.00 91.19 103 LEU A N 1
ATOM 791 C CA . LEU A 1 103 ? -20.050 7.810 2.721 1.00 91.19 103 LEU A CA 1
ATOM 792 C C . LEU A 1 103 ? -21.186 7.460 1.753 1.00 91.19 103 LEU A C 1
ATOM 794 O O . LEU A 1 103 ? -22.366 7.432 2.100 1.00 91.19 103 LEU A O 1
ATOM 798 N N . ALA A 1 104 ? -20.826 7.090 0.525 1.00 90.06 104 ALA A N 1
ATOM 799 C CA . ALA A 1 104 ? -21.782 6.473 -0.389 1.00 90.06 104 ALA A CA 1
ATOM 800 C C . ALA A 1 104 ? -22.320 5.145 0.198 1.00 90.06 104 ALA A C 1
ATOM 802 O O . ALA A 1 104 ? -21.576 4.433 0.881 1.00 90.06 104 ALA A O 1
ATOM 803 N N . PRO A 1 105 ? -23.573 4.741 -0.091 1.00 86.62 105 PRO A N 1
ATOM 804 C CA . PRO A 1 105 ? -24.140 3.486 0.415 1.00 86.62 105 PRO A CA 1
ATOM 805 C C . PRO A 1 105 ? -23.268 2.255 0.129 1.00 86.62 105 PRO A C 1
ATOM 807 O O . PRO A 1 105 ? -23.059 1.433 1.011 1.00 86.62 105 PRO A O 1
ATOM 810 N N . SER A 1 106 ? -22.664 2.174 -1.060 1.00 86.69 106 SER A N 1
ATOM 811 C CA . SER A 1 106 ? -21.768 1.072 -1.438 1.00 86.69 106 SER A CA 1
ATOM 812 C C . SER A 1 106 ? -20.483 0.996 -0.605 1.00 86.69 106 SER A C 1
ATOM 814 O O . SER A 1 106 ? -19.898 -0.075 -0.480 1.00 86.69 106 SER A O 1
ATOM 816 N N . LEU A 1 107 ? -20.025 2.116 -0.035 1.00 92.75 107 LEU A N 1
ATOM 817 C CA . LEU A 1 107 ? -18.834 2.159 0.818 1.00 92.75 107 LEU A CA 1
ATOM 818 C C . LEU A 1 107 ? -19.150 1.817 2.277 1.00 92.75 107 LEU A C 1
ATOM 820 O O . LEU A 1 107 ? -18.243 1.420 3.002 1.00 92.75 107 LEU A O 1
ATOM 824 N N . HIS A 1 108 ? -20.412 1.917 2.705 1.00 90.88 108 HIS A N 1
ATOM 825 C CA . HIS A 1 108 ? -20.816 1.514 4.053 1.00 90.88 108 HIS A CA 1
ATOM 826 C C . HIS A 1 108 ? -20.636 0.013 4.271 1.00 90.88 108 HIS A C 1
ATOM 828 O O . HIS A 1 108 ? -20.092 -0.404 5.293 1.00 90.88 108 HIS A O 1
ATOM 834 N N . ASP A 1 109 ? -21.068 -0.798 3.305 1.00 89.88 109 ASP A N 1
ATOM 835 C CA . ASP A 1 109 ? -20.931 -2.251 3.394 1.00 89.88 109 ASP A CA 1
ATOM 836 C C . ASP A 1 109 ? -19.462 -2.672 3.327 1.00 89.88 109 ASP A C 1
ATOM 838 O O . ASP A 1 109 ? -19.037 -3.529 4.102 1.00 89.88 109 ASP A O 1
ATOM 842 N N . HIS A 1 110 ? -18.668 -2.001 2.485 1.00 92.62 110 HIS A N 1
ATOM 843 C CA . HIS A 1 110 ? -17.221 -2.212 2.426 1.00 92.62 110 HIS A CA 1
ATOM 844 C C . HIS A 1 110 ? -16.540 -1.849 3.749 1.00 92.62 110 HIS A C 1
ATOM 846 O O . HIS A 1 110 ? -15.772 -2.639 4.285 1.00 92.62 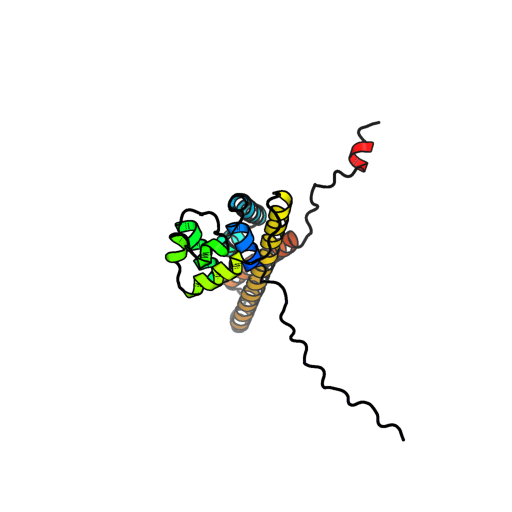110 HIS A O 1
ATO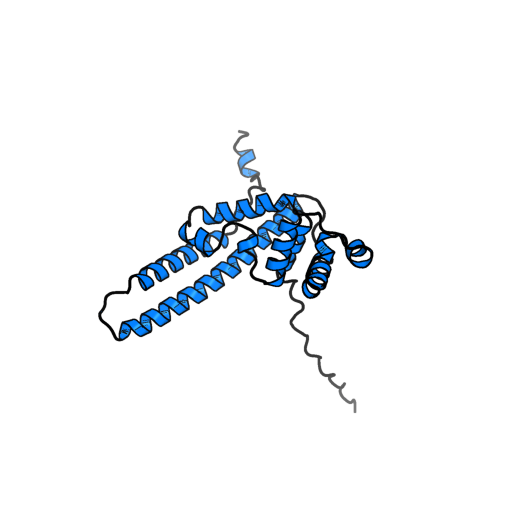M 852 N N . LEU A 1 111 ? -16.871 -0.697 4.342 1.00 93.19 111 LEU A N 1
ATOM 853 C CA . LEU A 1 111 ? -16.344 -0.298 5.647 1.00 93.19 111 LEU A CA 1
ATOM 854 C C . LEU A 1 111 ? -16.731 -1.291 6.748 1.00 93.19 111 LEU A C 1
ATOM 856 O O . LEU A 1 111 ? -15.896 -1.618 7.587 1.00 93.19 111 LEU A O 1
ATOM 860 N N . ARG A 1 112 ? -17.974 -1.788 6.748 1.00 90.94 112 ARG A N 1
ATOM 861 C CA . ARG A 1 112 ? -18.424 -2.804 7.709 1.00 90.94 112 ARG A CA 1
ATOM 862 C C . ARG A 1 112 ? -17.634 -4.099 7.550 1.00 90.94 112 ARG A C 1
ATOM 864 O O . ARG A 1 112 ? -17.186 -4.657 8.547 1.00 90.94 112 ARG A O 1
ATOM 871 N N . TYR A 1 113 ? -17.414 -4.533 6.311 1.00 91.25 113 TYR A N 1
ATOM 872 C CA . TYR A 1 113 ? -16.560 -5.675 6.008 1.00 91.25 113 TYR A CA 1
ATOM 873 C C . TYR A 1 113 ? -15.129 -5.471 6.537 1.00 91.25 113 TYR A C 1
ATOM 875 O O . TYR A 1 113 ? -14.632 -6.319 7.275 1.00 91.25 113 TYR A O 1
ATOM 883 N N . LEU A 1 114 ? -14.503 -4.322 6.258 1.00 92.19 114 LEU A N 1
ATOM 884 C CA . LEU A 1 114 ? -13.162 -3.990 6.756 1.00 92.19 114 LEU A CA 1
ATOM 885 C C . LEU A 1 114 ? -13.101 -3.926 8.289 1.00 92.19 114 LEU A C 1
ATOM 887 O O . LEU A 1 114 ? -12.147 -4.412 8.892 1.00 92.19 114 LEU A O 1
ATOM 891 N N . ALA A 1 115 ? -14.122 -3.357 8.933 1.00 89.81 115 ALA A N 1
ATOM 892 C CA . ALA A 1 115 ? -14.206 -3.259 10.387 1.00 89.81 115 ALA A CA 1
ATOM 893 C C . ALA A 1 115 ? -14.347 -4.628 11.072 1.00 89.81 115 ALA A C 1
ATOM 895 O O . ALA A 1 115 ? -13.908 -4.766 12.217 1.00 89.81 115 ALA A O 1
ATOM 896 N N . GLY A 1 116 ? -14.919 -5.616 10.374 1.00 88.75 116 GLY A N 1
ATOM 897 C CA . GLY A 1 116 ? -15.036 -7.005 10.821 1.00 88.75 116 GLY A CA 1
ATOM 898 C C . GLY A 1 116 ? -13.787 -7.864 10.578 1.00 88.75 116 GLY A C 1
ATOM 899 O O . GLY A 1 116 ? -13.726 -8.997 11.060 1.00 88.75 116 GLY A O 1
ATOM 900 N N . LEU A 1 117 ? -12.771 -7.364 9.858 1.00 90.00 117 LEU A N 1
ATOM 901 C CA . LEU A 1 117 ? -11.532 -8.114 9.645 1.00 90.00 117 LEU A CA 1
ATOM 902 C C . LEU A 1 117 ? -10.769 -8.303 10.962 1.00 90.00 117 LEU A C 1
ATOM 904 O O . LEU A 1 117 ? -10.564 -7.375 11.746 1.00 90.00 117 LEU A O 1
ATOM 908 N N . THR A 1 118 ? -10.301 -9.532 11.188 1.00 89.38 118 THR A N 1
ATOM 909 C CA . THR A 1 118 ? -9.498 -9.869 12.367 1.00 89.38 118 THR A CA 1
ATOM 910 C C . THR A 1 118 ? -8.076 -9.339 12.200 1.00 89.38 118 THR A C 1
ATOM 912 O O . THR A 1 118 ? -7.284 -9.889 11.437 1.00 89.38 118 THR A O 1
ATOM 915 N N . VAL A 1 119 ? -7.744 -8.279 12.934 1.00 87.94 119 VAL A N 1
ATOM 916 C CA . VAL A 1 119 ? -6.400 -7.683 12.985 1.00 87.94 119 VAL A CA 1
ATOM 917 C C . VAL A 1 119 ? -5.659 -8.099 14.267 1.00 87.94 119 VAL A C 1
ATOM 919 O O . VAL A 1 119 ? -6.309 -8.443 15.259 1.00 87.94 119 VAL A O 1
ATOM 922 N N . PRO A 1 120 ? -4.309 -8.116 14.277 1.00 88.00 120 PRO A N 1
ATOM 923 C CA . PRO A 1 120 ? -3.520 -8.323 15.491 1.00 88.00 120 PRO A CA 1
ATOM 924 C C . PRO A 1 120 ? -3.918 -7.347 16.603 1.00 88.00 120 PRO A C 1
ATOM 926 O O . PRO A 1 120 ? -4.421 -6.264 16.337 1.00 88.00 120 PRO A O 1
ATOM 929 N N . GLY A 1 121 ? -3.675 -7.725 17.861 1.00 82.81 121 GLY A N 1
ATOM 930 C CA . GLY A 1 121 ? -3.928 -6.841 19.004 1.00 82.81 121 GLY A CA 1
ATOM 931 C C . GLY A 1 121 ? -3.043 -5.586 19.000 1.00 82.81 121 GLY A C 1
ATOM 932 O O . GLY A 1 121 ? -2.059 -5.508 18.270 1.00 82.81 121 GLY A O 1
ATOM 933 N N . SER A 1 122 ? -3.334 -4.634 19.893 1.00 85.94 122 SER A N 1
ATOM 934 C CA . SER A 1 122 ? -2.700 -3.300 19.979 1.00 85.94 122 SER A CA 1
ATOM 935 C C . SER A 1 122 ? -1.207 -3.273 20.347 1.00 85.94 122 SER A C 1
ATOM 937 O O . SER A 1 122 ? -0.661 -2.218 20.663 1.00 85.94 122 SER A O 1
ATOM 939 N N . ARG A 1 123 ? -0.518 -4.418 20.334 1.00 89.44 123 ARG A N 1
ATOM 940 C CA . ARG A 1 123 ? 0.934 -4.454 20.520 1.00 89.44 123 ARG A CA 1
ATOM 941 C C . ARG A 1 123 ? 1.593 -3.969 19.237 1.00 89.44 123 ARG A C 1
ATOM 943 O O . ARG A 1 123 ? 1.515 -4.658 18.224 1.00 89.44 123 ARG A O 1
ATOM 950 N N . GLU A 1 124 ? 2.287 -2.839 19.331 1.00 89.00 124 GLU A N 1
ATOM 951 C CA . GLU A 1 124 ? 2.905 -2.143 18.196 1.00 89.00 124 GLU A CA 1
ATOM 952 C C . GLU A 1 124 ? 3.662 -3.073 17.250 1.00 89.00 124 GLU A C 1
ATOM 954 O O . GLU A 1 124 ? 3.373 -3.123 16.059 1.00 89.00 124 GLU A O 1
ATOM 959 N N . TYR A 1 125 ? 4.556 -3.908 17.782 1.00 90.00 125 TYR A N 1
ATOM 960 C CA . TYR A 1 125 ? 5.365 -4.798 16.951 1.00 90.00 125 TYR A CA 1
ATOM 961 C C . TYR A 1 125 ? 4.540 -5.766 16.078 1.00 90.00 125 TYR A C 1
ATOM 963 O O . TYR A 1 125 ? 4.984 -6.105 14.984 1.00 90.00 125 TYR A O 1
ATOM 971 N N . LEU A 1 126 ? 3.356 -6.209 16.529 1.00 90.81 126 LEU A N 1
ATOM 972 C CA . LEU A 1 126 ? 2.530 -7.169 15.788 1.00 90.81 126 LEU A CA 1
ATOM 973 C C . LEU A 1 126 ? 1.867 -6.515 14.580 1.00 90.81 126 LEU A C 1
ATOM 975 O O . LEU A 1 126 ? 1.959 -7.039 13.471 1.00 90.81 126 LEU A O 1
ATOM 979 N N . PHE A 1 127 ? 1.195 -5.379 14.784 1.00 91.75 127 PHE A N 1
ATOM 980 C CA . PHE A 1 127 ? 0.522 -4.709 13.675 1.00 91.75 127 PHE A CA 1
ATOM 981 C C . PHE A 1 127 ? 1.527 -4.071 12.719 1.00 91.75 127 PHE A C 1
ATOM 983 O O . PHE A 1 127 ? 1.310 -4.104 11.513 1.00 91.75 127 PHE A O 1
ATOM 990 N N . MET A 1 128 ? 2.660 -3.571 13.220 1.00 94.00 128 MET A N 1
ATOM 991 C CA . MET A 1 128 ? 3.702 -2.993 12.373 1.00 94.00 128 MET A CA 1
ATOM 992 C C . MET A 1 128 ? 4.292 -4.017 11.406 1.00 94.00 128 MET A C 1
ATOM 994 O O . MET A 1 128 ? 4.436 -3.717 10.222 1.00 94.00 128 MET A O 1
ATOM 998 N N . GLN A 1 129 ? 4.561 -5.237 11.875 1.00 92.81 129 GLN A N 1
ATOM 999 C CA . GLN A 1 129 ? 5.046 -6.322 11.021 1.00 92.81 129 GLN A CA 1
ATOM 1000 C C . GLN A 1 129 ? 4.027 -6.694 9.930 1.00 92.81 129 GLN A C 1
ATOM 1002 O O . GLN A 1 129 ? 4.397 -6.926 8.777 1.00 92.81 129 GLN A O 1
ATOM 1007 N N . GLU A 1 130 ? 2.737 -6.741 10.270 1.00 93.94 130 GLU A N 1
ATOM 1008 C CA . GLU A 1 130 ? 1.692 -7.045 9.291 1.00 93.94 130 GLU A CA 1
ATOM 1009 C C . GLU A 1 130 ? 1.506 -5.930 8.258 1.00 93.94 130 GLU A C 1
ATOM 1011 O O . GLU A 1 130 ? 1.346 -6.224 7.070 1.00 93.94 130 GLU A O 1
ATOM 1016 N N . ILE A 1 131 ? 1.591 -4.665 8.680 1.00 94.88 131 ILE A N 1
ATOM 1017 C CA . ILE A 1 131 ? 1.554 -3.509 7.777 1.00 94.88 131 ILE A CA 1
ATOM 1018 C C . ILE A 1 131 ? 2.748 -3.554 6.827 1.00 94.88 131 ILE A C 1
ATOM 1020 O O . ILE A 1 131 ? 2.547 -3.461 5.620 1.00 94.88 131 ILE A O 1
ATOM 1024 N N . GLU A 1 132 ? 3.968 -3.761 7.330 1.00 94.19 132 GLU A N 1
ATOM 1025 C CA . GLU A 1 132 ? 5.179 -3.858 6.503 1.00 94.19 132 GLU A CA 1
ATOM 1026 C C . GLU A 1 132 ? 5.032 -4.944 5.433 1.00 94.19 132 GLU A C 1
ATOM 1028 O O . GLU A 1 132 ? 5.199 -4.698 4.236 1.00 94.19 132 GLU A O 1
ATOM 1033 N N . LYS A 1 133 ? 4.624 -6.146 5.851 1.00 92.50 133 LYS A N 1
ATOM 1034 C CA . LYS A 1 133 ? 4.386 -7.262 4.936 1.00 92.50 133 LYS A CA 1
ATOM 1035 C C . LYS A 1 133 ? 3.296 -6.929 3.912 1.00 92.50 133 LYS A C 1
ATOM 1037 O O . LYS A 1 133 ? 3.443 -7.264 2.740 1.00 92.50 133 LYS A O 1
ATOM 1042 N N . GLY A 1 134 ? 2.213 -6.271 4.336 1.00 93.25 134 GLY A N 1
ATOM 1043 C CA . GLY A 1 134 ? 1.132 -5.839 3.447 1.00 93.25 134 GLY A CA 1
ATOM 1044 C C . GLY A 1 134 ? 1.610 -4.843 2.398 1.00 93.25 134 GLY A C 1
ATOM 1045 O O . GLY A 1 134 ? 1.357 -5.033 1.209 1.00 93.25 134 GLY A O 1
ATOM 1046 N N . VAL A 1 135 ? 2.380 -3.845 2.827 1.00 94.62 135 VAL A N 1
ATOM 1047 C CA . VAL A 1 135 ? 2.985 -2.839 1.955 1.00 94.62 135 VAL A CA 1
ATOM 1048 C C . VAL A 1 135 ? 3.877 -3.494 0.899 1.00 94.62 135 VAL A C 1
ATOM 1050 O O . VAL A 1 135 ? 3.696 -3.250 -0.295 1.00 94.62 135 VAL A O 1
ATOM 1053 N N . ILE A 1 136 ? 4.787 -4.382 1.310 1.00 92.69 136 ILE A N 1
ATOM 1054 C CA . ILE A 1 136 ? 5.716 -5.070 0.401 1.00 92.69 136 ILE A CA 1
ATOM 1055 C C . ILE A 1 136 ? 4.967 -5.964 -0.597 1.00 92.69 136 ILE A C 1
ATOM 1057 O O . ILE A 1 136 ? 5.287 -5.968 -1.788 1.00 92.69 136 ILE A O 1
ATOM 1061 N N . GLU A 1 137 ? 3.981 -6.740 -0.143 1.00 92.75 137 GLU A N 1
ATOM 1062 C CA . GLU A 1 137 ? 3.220 -7.650 -1.007 1.00 92.75 137 GLU A CA 1
ATOM 1063 C C . GLU A 1 137 ? 2.415 -6.895 -2.070 1.00 92.75 137 GLU A C 1
ATOM 1065 O O . GLU A 1 137 ? 2.468 -7.251 -3.252 1.00 92.75 137 GLU A O 1
ATOM 1070 N N . ILE A 1 138 ? 1.731 -5.813 -1.686 1.00 93.38 138 ILE A N 1
ATOM 1071 C CA . ILE A 1 138 ? 0.970 -4.990 -2.634 1.00 93.38 138 ILE A CA 1
ATOM 1072 C C . ILE A 1 138 ? 1.923 -4.275 -3.596 1.00 93.38 138 ILE A C 1
ATOM 1074 O O . ILE A 1 138 ? 1.673 -4.247 -4.805 1.00 93.38 138 ILE A O 1
ATOM 1078 N N . ARG A 1 139 ? 3.066 -3.777 -3.104 1.00 94.00 139 ARG A N 1
ATOM 1079 C CA . ARG A 1 139 ? 4.078 -3.131 -3.946 1.00 94.00 139 ARG A CA 1
ATOM 1080 C C . ARG A 1 139 ? 4.636 -4.094 -4.992 1.00 94.00 139 ARG A C 1
ATOM 1082 O O . ARG A 1 139 ? 4.731 -3.729 -6.161 1.00 94.00 139 ARG A O 1
ATOM 1089 N N . LYS A 1 140 ? 4.923 -5.347 -4.623 1.00 92.81 140 LYS A N 1
ATOM 1090 C CA . LYS A 1 140 ? 5.324 -6.403 -5.573 1.00 92.81 140 LYS A CA 1
ATOM 1091 C C . LYS A 1 140 ? 4.271 -6.626 -6.655 1.00 92.81 140 LYS A C 1
ATOM 1093 O O . LYS A 1 140 ? 4.617 -6.714 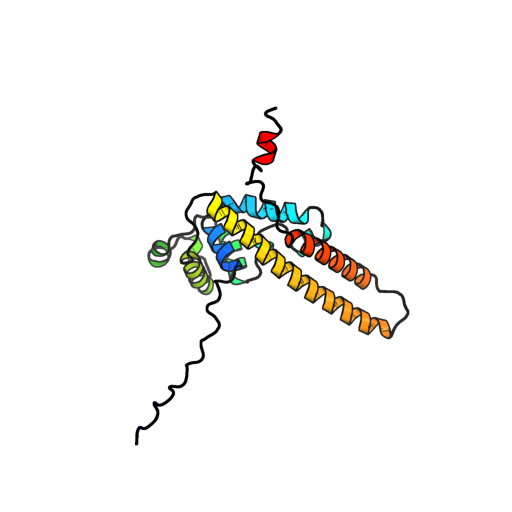-7.832 1.00 92.81 140 LYS A O 1
ATOM 1098 N N . ALA A 1 141 ? 2.995 -6.698 -6.278 1.00 91.62 141 ALA A N 1
ATOM 1099 C CA . ALA A 1 141 ? 1.906 -6.858 -7.239 1.00 91.62 141 ALA A CA 1
ATOM 1100 C C . ALA A 1 141 ? 1.788 -5.649 -8.185 1.00 91.62 141 ALA A C 1
ATOM 1102 O O . ALA A 1 141 ? 1.570 -5.812 -9.385 1.00 91.62 141 ALA A O 1
ATOM 1103 N N . GLN A 1 142 ? 1.968 -4.429 -7.677 1.00 91.81 142 GLN A N 1
ATOM 1104 C CA . GLN A 1 142 ? 1.972 -3.215 -8.493 1.00 91.81 142 GLN A CA 1
ATOM 1105 C C . GLN A 1 142 ? 3.148 -3.187 -9.479 1.00 91.81 142 GLN A C 1
ATOM 1107 O O . GLN A 1 142 ? 2.938 -2.905 -10.656 1.00 91.81 142 GLN A O 1
ATOM 1112 N N . VAL A 1 143 ? 4.355 -3.538 -9.027 1.00 92.88 143 VAL A N 1
ATOM 1113 C CA . VAL A 1 143 ? 5.555 -3.636 -9.872 1.00 92.88 143 VAL A CA 1
ATOM 1114 C C . VAL A 1 143 ? 5.356 -4.645 -11.002 1.00 92.88 143 VAL A C 1
ATOM 1116 O O . VAL A 1 143 ? 5.639 -4.315 -12.150 1.00 92.88 143 VAL A O 1
ATOM 1119 N N . ARG A 1 144 ? 4.800 -5.830 -10.714 1.00 92.12 144 ARG A N 1
ATOM 1120 C CA . ARG A 1 144 ? 4.491 -6.841 -11.744 1.00 92.12 144 ARG A CA 1
ATOM 1121 C C . ARG A 1 144 ? 3.529 -6.312 -12.808 1.00 92.12 144 ARG A C 1
ATOM 1123 O O . ARG A 1 144 ? 3.835 -6.398 -13.990 1.00 92.12 144 ARG A O 1
ATOM 1130 N N . ARG A 1 145 ? 2.425 -5.674 -12.397 1.00 90.56 145 ARG A N 1
ATOM 1131 C CA . ARG A 1 145 ? 1.460 -5.062 -13.333 1.00 90.56 145 ARG A CA 1
ATOM 1132 C C . ARG A 1 145 ? 2.108 -4.005 -14.232 1.00 90.56 145 ARG A C 1
ATOM 1134 O O . ARG A 1 145 ? 1.761 -3.892 -15.405 1.00 90.56 145 ARG A O 1
ATOM 1141 N N . TRP A 1 146 ? 3.041 -3.220 -13.694 1.00 92.12 146 TRP A N 1
ATOM 1142 C CA . TRP A 1 146 ? 3.781 -2.236 -14.484 1.00 92.12 146 TRP A CA 1
ATOM 1143 C C . TRP A 1 146 ? 4.787 -2.875 -15.442 1.00 92.12 146 TRP A C 1
ATOM 1145 O O . TRP A 1 146 ? 4.885 -2.428 -16.581 1.00 92.12 146 TRP A O 1
ATOM 1155 N N . GLN A 1 147 ? 5.489 -3.931 -15.024 1.00 91.75 147 GLN A N 1
ATOM 1156 C CA . GLN A 1 147 ? 6.380 -4.694 -15.904 1.00 91.75 147 GLN A CA 1
ATOM 1157 C C . GLN A 1 147 ? 5.615 -5.310 -17.079 1.00 91.75 147 GLN A C 1
ATOM 1159 O O . GLN A 1 147 ? 6.060 -5.195 -18.215 1.00 91.75 147 GLN A O 1
ATOM 1164 N N . GLU A 1 148 ? 4.449 -5.907 -16.820 1.00 90.44 148 GLU A N 1
ATOM 1165 C CA . GLU A 1 148 ? 3.570 -6.459 -17.859 1.00 90.44 148 GLU A CA 1
ATOM 1166 C C . GLU A 1 148 ? 3.126 -5.369 -18.845 1.00 90.44 148 GLU A C 1
ATOM 1168 O O . GLU A 1 148 ? 3.279 -5.530 -20.055 1.00 90.44 148 GLU A O 1
ATOM 1173 N N . ARG A 1 149 ? 2.657 -4.222 -18.334 1.00 89.56 149 ARG A N 1
ATOM 1174 C CA . ARG A 1 149 ? 2.208 -3.094 -19.162 1.00 89.56 149 ARG A CA 1
ATOM 1175 C C . ARG A 1 149 ? 3.323 -2.532 -20.046 1.00 89.56 149 ARG A C 1
ATOM 1177 O O . ARG A 1 149 ? 3.115 -2.356 -21.242 1.00 89.56 149 ARG A O 1
ATOM 1184 N N . LEU A 1 150 ? 4.492 -2.247 -19.469 1.00 89.75 150 LEU A N 1
ATOM 1185 C CA . LEU A 1 150 ? 5.623 -1.694 -20.221 1.00 89.75 150 LEU A CA 1
ATOM 1186 C C . LEU A 1 150 ? 6.236 -2.729 -21.172 1.00 89.75 150 LEU A C 1
ATOM 1188 O O . LEU A 1 150 ? 6.701 -2.363 -22.245 1.00 89.75 150 LEU A O 1
ATOM 1192 N N . GLY A 1 151 ? 6.204 -4.016 -20.812 1.00 89.88 151 GLY A N 1
ATOM 1193 C CA . GLY A 1 151 ? 6.626 -5.107 -21.687 1.00 89.88 151 GLY A CA 1
ATOM 1194 C C . GLY A 1 151 ? 5.750 -5.224 -22.935 1.00 89.88 151 GLY A C 1
ATOM 1195 O O . GLY A 1 151 ? 6.282 -5.340 -24.036 1.00 89.88 151 GLY A O 1
ATOM 1196 N N . MET A 1 152 ? 4.424 -5.123 -22.779 1.00 87.19 152 MET A N 1
ATOM 1197 C CA . MET A 1 152 ? 3.493 -5.063 -23.912 1.00 87.19 152 MET A CA 1
ATOM 1198 C C . MET A 1 152 ? 3.746 -3.827 -24.781 1.00 87.19 152 MET A C 1
ATOM 1200 O O . MET A 1 152 ? 3.921 -3.958 -25.986 1.00 87.19 152 MET A O 1
ATOM 1204 N N . GLN A 1 153 ? 3.875 -2.647 -24.168 1.00 86.94 153 GLN A N 1
ATOM 1205 C CA . GLN A 1 153 ? 4.150 -1.406 -24.896 1.00 86.94 153 GLN A CA 1
ATOM 1206 C C . GLN A 1 153 ? 5.458 -1.478 -25.701 1.00 86.94 153 GLN A C 1
ATOM 1208 O O . GLN A 1 153 ? 5.500 -1.041 -26.848 1.00 86.94 153 GLN A O 1
ATOM 1213 N N . ALA A 1 154 ? 6.519 -2.050 -25.126 1.00 86.31 154 ALA A N 1
ATOM 1214 C CA . ALA A 1 154 ? 7.787 -2.235 -25.825 1.00 86.31 154 ALA A CA 1
ATOM 1215 C C . ALA A 1 154 ? 7.670 -3.228 -26.994 1.00 86.31 154 ALA A C 1
ATOM 1217 O O . ALA A 1 154 ? 8.322 -3.033 -28.018 1.00 86.31 154 ALA A O 1
ATOM 1218 N N . HIS A 1 155 ? 6.852 -4.278 -26.855 1.00 83.69 155 HIS A N 1
ATOM 1219 C CA . HIS A 1 155 ? 6.597 -5.245 -27.924 1.00 83.69 155 HIS A CA 1
ATOM 1220 C C . HIS A 1 155 ? 5.843 -4.611 -29.098 1.00 83.69 155 HIS A C 1
ATOM 1222 O O 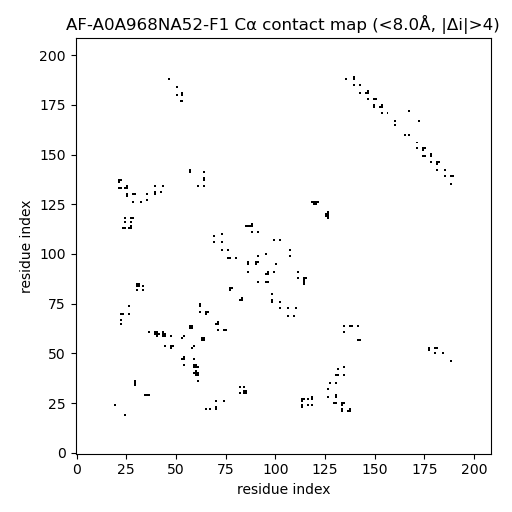. HIS A 1 155 ? 6.284 -4.744 -30.239 1.00 83.69 155 HIS A O 1
ATOM 1228 N N . ASP A 1 156 ? 4.768 -3.874 -28.811 1.00 83.56 156 ASP A N 1
ATOM 1229 C CA . ASP A 1 156 ? 3.937 -3.210 -29.820 1.00 83.56 156 ASP A CA 1
ATOM 1230 C C . ASP A 1 156 ? 4.754 -2.164 -30.599 1.00 83.56 156 ASP A C 1
ATOM 1232 O O . ASP A 1 156 ? 4.778 -2.164 -31.829 1.00 83.56 156 ASP A O 1
ATOM 1236 N N . GLN A 1 157 ? 5.544 -1.348 -29.891 1.00 78.31 157 GLN A N 1
ATOM 1237 C CA . GLN A 1 157 ? 6.430 -0.359 -30.515 1.00 78.31 157 GLN A CA 1
ATOM 1238 C C . GLN A 1 157 ? 7.525 -0.996 -31.382 1.00 78.31 157 GLN A C 1
ATOM 1240 O O . GLN A 1 157 ? 7.908 -0.417 -32.400 1.00 78.31 157 GLN A O 1
ATOM 1245 N N . HIS A 1 158 ? 8.037 -2.172 -30.996 1.00 71.69 158 HIS A N 1
ATOM 1246 C CA . HIS A 1 158 ? 9.012 -2.925 -31.789 1.00 71.69 158 HIS A CA 1
ATOM 1247 C C . HIS A 1 158 ? 8.409 -3.516 -33.068 1.00 71.69 158 HIS A C 1
ATOM 1249 O O . HIS A 1 158 ? 9.093 -3.557 -34.092 1.00 71.69 158 HIS A O 1
ATOM 1255 N N . ALA A 1 159 ? 7.154 -3.973 -33.019 1.00 70.75 159 ALA A N 1
ATOM 1256 C CA . ALA A 1 159 ? 6.442 -4.467 -34.194 1.00 70.75 159 ALA A CA 1
ATOM 1257 C C . ALA A 1 159 ? 6.224 -3.342 -35.221 1.00 70.75 159 ALA A C 1
ATOM 1259 O O . ALA A 1 159 ? 6.493 -3.541 -36.403 1.00 70.75 159 ALA A O 1
ATOM 1260 N N . ASP A 1 160 ? 5.864 -2.143 -34.756 1.00 64.06 160 ASP A N 1
ATOM 1261 C CA . ASP A 1 160 ? 5.659 -0.964 -35.608 1.00 64.06 160 ASP A CA 1
ATOM 1262 C C . ASP A 1 160 ? 6.967 -0.408 -36.203 1.00 64.06 160 ASP A C 1
ATOM 1264 O O . ASP A 1 160 ? 6.978 0.138 -37.307 1.00 64.06 160 ASP A O 1
ATOM 1268 N N . THR A 1 161 ? 8.101 -0.554 -35.502 1.00 59.47 161 THR A N 1
ATOM 1269 C CA . THR A 1 161 ? 9.412 -0.117 -36.022 1.00 59.47 161 THR A CA 1
ATOM 1270 C C . THR A 1 161 ? 10.056 -1.103 -36.986 1.00 59.47 161 THR A C 1
ATOM 1272 O O . THR A 1 161 ? 10.946 -0.697 -37.726 1.00 59.47 161 THR A O 1
ATOM 1275 N N . ALA A 1 162 ? 9.628 -2.368 -37.035 1.00 60.06 162 ALA A N 1
ATOM 1276 C CA . ALA A 1 162 ? 10.172 -3.337 -37.988 1.00 60.06 162 ALA A CA 1
ATOM 1277 C C . ALA A 1 162 ? 9.893 -2.947 -39.459 1.00 60.06 162 ALA A C 1
ATOM 1279 O O . ALA A 1 162 ? 10.641 -3.353 -40.348 1.00 60.06 162 ALA A O 1
ATOM 1280 N N . ASP A 1 163 ? 8.875 -2.110 -39.695 1.00 60.25 163 ASP A N 1
ATOM 1281 C CA . ASP A 1 163 ? 8.496 -1.559 -41.005 1.00 60.25 163 ASP A CA 1
ATOM 1282 C C . ASP A 1 163 ? 9.158 -0.200 -41.331 1.00 60.25 163 ASP A C 1
ATOM 1284 O O . ASP A 1 163 ? 8.920 0.376 -42.394 1.00 60.25 163 ASP A O 1
ATOM 1288 N N . SER A 1 164 ? 10.002 0.353 -40.449 1.00 59.28 164 SER A N 1
ATOM 1289 C CA . SER A 1 164 ? 10.647 1.666 -40.628 1.00 59.28 164 SER A CA 1
ATOM 1290 C C . SER A 1 164 ? 12.129 1.672 -40.211 1.00 59.28 164 SER A C 1
ATOM 1292 O O . SER A 1 164 ? 12.630 0.755 -39.575 1.00 59.28 164 SER A O 1
ATOM 1294 N N . ALA A 1 165 ? 12.882 2.689 -40.647 1.00 56.91 165 ALA A N 1
ATOM 1295 C CA . ALA A 1 165 ? 14.344 2.793 -40.509 1.00 56.91 165 ALA A CA 1
ATOM 1296 C C . ALA A 1 165 ? 14.878 2.597 -39.056 1.00 56.91 165 ALA A C 1
ATOM 1298 O O . ALA A 1 165 ? 14.165 2.874 -38.096 1.00 56.91 165 ALA A O 1
ATOM 1299 N N . PRO A 1 166 ? 16.158 2.198 -38.861 1.00 56.59 166 PRO A N 1
ATOM 1300 C CA . PRO A 1 166 ? 16.654 1.489 -37.668 1.00 56.59 166 PRO A CA 1
ATOM 1301 C C . PRO A 1 166 ? 16.957 2.375 -36.443 1.00 56.59 166 PRO A C 1
ATOM 1303 O O . PRO A 1 166 ? 17.795 2.025 -35.612 1.00 56.59 166 PRO A O 1
ATOM 1306 N N . VAL A 1 167 ? 16.318 3.537 -36.318 1.00 58.16 167 VAL A N 1
ATOM 1307 C CA . VAL A 1 167 ? 16.475 4.400 -35.141 1.00 58.16 167 VAL A CA 1
ATOM 1308 C C . VAL A 1 167 ? 15.334 4.092 -34.182 1.00 58.16 167 VAL A C 1
ATOM 1310 O O . VAL A 1 167 ? 14.181 4.398 -34.474 1.00 58.16 167 VAL A O 1
ATOM 1313 N N . ALA A 1 168 ? 15.658 3.483 -33.038 1.00 60.28 168 ALA A N 1
ATOM 1314 C CA . ALA A 1 168 ? 14.686 3.282 -31.971 1.00 60.28 168 ALA A CA 1
ATOM 1315 C C . ALA A 1 168 ? 14.075 4.643 -31.587 1.00 60.28 168 ALA A C 1
ATOM 1317 O O . ALA A 1 168 ? 14.831 5.580 -31.301 1.00 60.28 168 ALA A O 1
ATOM 1318 N N . PRO A 1 169 ? 12.739 4.786 -31.585 1.00 61.62 169 PRO A N 1
ATOM 1319 C CA . PRO A 1 169 ? 12.109 6.036 -31.202 1.00 61.62 169 PRO A CA 1
ATOM 1320 C C . PRO A 1 169 ? 12.512 6.394 -29.761 1.00 61.62 169 PRO A C 1
ATOM 1322 O O . PRO A 1 169 ? 12.728 5.493 -28.938 1.00 61.62 169 PRO A O 1
ATOM 1325 N N . PRO A 1 170 ? 12.629 7.693 -29.429 1.00 63.41 170 PRO A N 1
ATOM 1326 C CA . PRO A 1 170 ? 13.007 8.144 -28.085 1.00 63.41 170 PRO A CA 1
ATOM 1327 C C . PRO A 1 170 ? 12.126 7.516 -26.988 1.00 63.41 170 PRO A C 1
ATOM 1329 O O . PRO A 1 170 ? 12.626 7.158 -25.920 1.00 63.41 170 PRO A O 1
ATOM 1332 N N . ASP A 1 171 ? 10.857 7.257 -27.307 1.00 77.44 171 ASP A N 1
ATOM 1333 C CA . ASP A 1 171 ? 9.865 6.648 -26.417 1.00 77.44 171 ASP A CA 1
ATOM 1334 C C . ASP A 1 171 ? 10.175 5.179 -26.062 1.00 77.44 171 ASP A C 1
ATOM 1336 O O . ASP A 1 171 ? 9.924 4.742 -24.934 1.00 77.44 171 ASP A O 1
ATOM 1340 N N . LEU A 1 172 ? 10.779 4.411 -26.979 1.00 81.81 172 LEU A N 1
ATOM 1341 C CA . LEU A 1 172 ? 11.153 3.013 -26.729 1.00 81.81 172 LEU A CA 1
ATOM 1342 C C . LEU A 1 172 ? 12.353 2.932 -25.778 1.00 81.81 172 LEU A C 1
ATOM 1344 O O . LEU A 1 172 ? 12.363 2.132 -24.842 1.00 81.81 172 LEU A O 1
ATOM 1348 N N . THR A 1 173 ? 13.346 3.804 -25.968 1.00 84.81 173 THR A N 1
ATOM 1349 C CA . THR A 1 173 ? 14.536 3.859 -25.099 1.00 84.81 173 THR A CA 1
ATOM 1350 C C . THR A 1 173 ? 14.148 4.225 -23.662 1.00 84.81 173 THR A C 1
ATOM 1352 O O . THR A 1 173 ? 14.648 3.627 -22.704 1.00 84.81 173 THR A O 1
ATOM 1355 N N . GLN A 1 174 ? 13.202 5.155 -23.496 1.00 86.44 174 GLN A N 1
ATOM 1356 C CA . GLN A 1 174 ? 12.647 5.502 -22.189 1.00 86.44 174 GLN A CA 1
ATOM 1357 C C . GLN A 1 174 ? 11.875 4.330 -21.561 1.00 86.44 174 GLN A C 1
ATOM 1359 O O . GLN A 1 174 ? 12.095 4.013 -20.390 1.00 86.44 174 GLN A O 1
ATOM 1364 N N . THR A 1 175 ? 11.034 3.643 -22.340 1.00 87.25 175 THR A N 1
ATOM 1365 C CA . THR A 1 175 ? 10.264 2.470 -21.885 1.00 87.25 175 THR A CA 1
ATOM 1366 C C .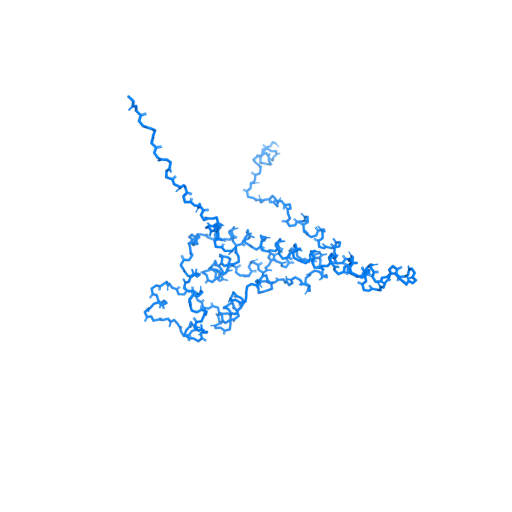 THR A 1 175 ? 11.183 1.349 -21.393 1.00 87.25 175 THR A C 1
ATOM 1368 O O . THR A 1 175 ? 10.985 0.817 -20.299 1.00 87.25 175 THR A O 1
ATOM 1371 N N . LEU A 1 176 ? 12.243 1.035 -22.144 1.00 88.31 176 LEU A N 1
ATOM 1372 C CA . LEU A 1 176 ? 13.234 0.026 -21.756 1.00 88.31 176 LEU A CA 1
ATOM 1373 C C . LEU A 1 176 ? 14.017 0.429 -20.499 1.00 88.31 176 LEU A C 1
ATOM 1375 O O . LEU A 1 176 ? 14.293 -0.419 -19.649 1.00 88.31 176 LEU A O 1
ATOM 1379 N N . THR A 1 177 ? 14.337 1.717 -20.347 1.00 90.50 177 THR A N 1
ATOM 1380 C CA . THR A 1 177 ? 15.008 2.242 -19.147 1.00 90.50 177 THR A CA 1
ATOM 1381 C C . THR A 1 177 ? 14.128 2.072 -17.904 1.00 90.50 177 THR A C 1
ATOM 1383 O O . THR A 1 177 ? 14.589 1.562 -16.882 1.00 90.50 177 THR A O 1
ATOM 1386 N N . LEU A 1 178 ? 12.840 2.423 -17.995 1.00 89.50 178 LEU A N 1
ATOM 1387 C CA . LEU A 1 178 ? 11.877 2.232 -16.904 1.00 89.50 178 LEU A CA 1
ATOM 1388 C C . LEU A 1 178 ? 11.677 0.752 -16.563 1.00 89.50 178 LEU A C 1
ATOM 1390 O O . LEU A 1 178 ? 11.633 0.394 -15.384 1.00 89.50 178 LEU A O 1
ATOM 1394 N N . LEU A 1 179 ? 11.607 -0.119 -17.572 1.00 91.81 179 LEU A N 1
ATOM 1395 C CA . LEU A 1 179 ? 11.504 -1.563 -17.369 1.00 91.81 179 LEU A CA 1
ATOM 1396 C C . LEU A 1 179 ? 12.733 -2.114 -16.630 1.00 91.81 179 LEU A C 1
ATOM 1398 O O . LEU A 1 179 ? 12.591 -2.901 -15.694 1.00 91.81 179 LEU A O 1
ATOM 1402 N N . ASN A 1 180 ? 13.933 -1.666 -17.003 1.00 92.19 180 ASN A N 1
ATOM 1403 C CA . ASN A 1 180 ? 15.177 -2.044 -16.337 1.00 92.19 180 ASN A CA 1
ATOM 1404 C C . ASN A 1 180 ? 15.180 -1.600 -14.859 1.00 92.19 180 ASN A C 1
ATOM 1406 O O . ASN A 1 180 ? 15.424 -2.416 -13.966 1.00 92.19 180 ASN A O 1
ATOM 1410 N N . HIS A 1 181 ? 14.786 -0.352 -14.579 1.00 93.06 181 HIS A N 1
ATOM 1411 C CA . HIS A 1 181 ? 14.620 0.126 -13.205 1.00 93.06 181 HIS A CA 1
ATOM 1412 C C . HIS A 1 181 ? 13.606 -0.715 -12.415 1.00 93.06 181 HIS A C 1
ATOM 1414 O O . HIS A 1 181 ? 13.887 -1.094 -11.277 1.00 93.06 181 HIS A O 1
ATOM 1420 N N . LEU A 1 182 ? 12.459 -1.071 -13.007 1.00 93.06 182 LEU A N 1
ATOM 1421 C CA . LEU A 1 182 ? 11.469 -1.942 -12.364 1.00 93.06 182 LEU A CA 1
ATOM 1422 C C . LEU A 1 182 ? 12.016 -3.338 -12.058 1.00 93.06 182 LEU A C 1
ATOM 1424 O O . LEU A 1 182 ? 11.656 -3.912 -11.032 1.00 93.06 182 LEU A O 1
ATOM 1428 N N . LEU A 1 183 ? 12.855 -3.911 -12.924 1.00 92.62 183 LEU A N 1
ATOM 1429 C CA . LEU A 1 183 ? 13.485 -5.214 -12.684 1.00 92.62 183 LEU A CA 1
ATOM 1430 C C . LEU A 1 183 ? 14.463 -5.151 -11.505 1.00 92.62 183 LEU A C 1
ATOM 1432 O O . LEU A 1 183 ? 14.393 -5.998 -10.610 1.00 92.62 183 LEU A O 1
ATOM 1436 N N . HIS A 1 184 ? 15.316 -4.124 -11.454 1.00 92.31 184 HIS A N 1
ATOM 1437 C CA . HIS A 1 184 ? 16.223 -3.905 -10.324 1.00 92.31 184 HIS A CA 1
ATOM 1438 C C . HIS A 1 184 ? 15.467 -3.676 -9.013 1.00 92.31 184 HIS A C 1
ATOM 1440 O O . HIS A 1 184 ? 15.776 -4.305 -7.997 1.00 92.31 184 HIS A O 1
ATOM 1446 N N . TYR A 1 185 ? 14.430 -2.841 -9.043 1.00 93.38 185 TYR A N 1
ATOM 1447 C CA . TYR A 1 185 ? 13.589 -2.591 -7.880 1.00 93.38 185 TYR A CA 1
ATOM 1448 C C . TYR A 1 185 ? 12.853 -3.858 -7.418 1.00 93.38 185 TYR A C 1
ATOM 1450 O O . TYR A 1 185 ? 12.877 -4.192 -6.234 1.00 93.38 185 TYR A O 1
ATOM 1458 N N . SER A 1 186 ? 12.277 -4.627 -8.351 1.00 92.75 186 SER A N 1
ATOM 1459 C CA . SER A 1 186 ? 11.616 -5.908 -8.067 1.00 92.75 186 SER A CA 1
ATOM 1460 C C . SER A 1 186 ? 12.548 -6.895 -7.366 1.00 92.75 186 SER A C 1
ATOM 1462 O O . SER A 1 186 ? 12.128 -7.579 -6.429 1.00 92.75 186 SER A O 1
ATOM 1464 N N . ALA A 1 187 ? 13.810 -6.980 -7.799 1.00 90.56 187 ALA A N 1
ATOM 1465 C CA . ALA A 1 187 ? 14.809 -7.826 -7.155 1.00 90.56 187 ALA A CA 1
ATOM 1466 C C . ALA A 1 187 ? 15.073 -7.373 -5.710 1.00 90.56 187 ALA A C 1
ATOM 1468 O O . ALA A 1 187 ? 15.024 -8.197 -4.796 1.00 90.56 187 ALA A O 1
ATOM 1469 N N . ARG A 1 188 ? 15.244 -6.062 -5.488 1.00 90.88 188 ARG A N 1
ATOM 1470 C CA . ARG A 1 188 ? 15.482 -5.466 -4.162 1.00 90.88 188 ARG A CA 1
ATOM 1471 C C . ARG A 1 188 ? 14.340 -5.724 -3.174 1.00 90.88 188 ARG A C 1
ATOM 1473 O O . ARG A 1 188 ? 14.590 -6.152 -2.053 1.00 90.88 188 ARG A O 1
ATOM 1480 N N . ILE A 1 189 ? 13.084 -5.519 -3.569 1.00 89.88 189 ILE A N 1
ATOM 1481 C CA . ILE A 1 189 ? 11.938 -5.755 -2.665 1.00 89.88 189 ILE A CA 1
ATOM 1482 C C . ILE A 1 189 ? 11.625 -7.248 -2.476 1.00 89.88 189 ILE A C 1
ATOM 1484 O O . ILE A 1 189 ? 10.879 -7.636 -1.574 1.00 89.88 189 ILE A O 1
ATOM 1488 N N . SER A 1 190 ? 12.162 -8.112 -3.342 1.00 85.62 190 SER A N 1
ATOM 1489 C CA . SER A 1 190 ? 12.001 -9.567 -3.245 1.00 85.62 190 SER A CA 1
ATOM 1490 C C . SER A 1 190 ? 13.045 -10.228 -2.355 1.00 85.62 190 SER A C 1
ATOM 1492 O O . SER A 1 190 ? 12.764 -11.297 -1.814 1.00 85.62 190 SER A O 1
ATOM 1494 N N . THR A 1 191 ? 14.209 -9.604 -2.154 1.00 80.50 191 THR A N 1
ATOM 1495 C CA . THR A 1 191 ? 15.193 -10.099 -1.192 1.00 80.50 191 THR A CA 1
ATOM 1496 C C . THR A 1 191 ? 14.679 -9.926 0.240 1.00 80.50 191 THR A C 1
ATOM 1498 O O . THR A 1 191 ? 14.304 -8.813 0.611 1.00 80.50 191 THR A O 1
ATOM 1501 N N . PRO A 1 192 ? 14.650 -10.992 1.063 1.00 66.88 192 PRO A N 1
ATOM 1502 C CA . PRO A 1 192 ? 14.288 -10.867 2.467 1.00 66.88 192 PRO A CA 1
ATOM 1503 C C . PRO A 1 192 ? 15.326 -9.982 3.156 1.00 66.88 192 PRO A C 1
ATOM 1505 O O . PRO A 1 192 ? 16.501 -10.348 3.246 1.00 66.88 192 PRO A O 1
ATOM 1508 N N . GLN A 1 193 ? 14.910 -8.808 3.629 1.00 58.59 193 GLN A N 1
ATOM 1509 C CA . GLN A 1 193 ? 15.780 -7.995 4.465 1.00 58.59 193 GLN A CA 1
ATOM 1510 C C . GLN A 1 193 ? 16.012 -8.757 5.769 1.00 58.59 193 GLN A C 1
ATOM 1512 O O . GLN A 1 193 ? 15.064 -9.203 6.419 1.00 58.59 193 GLN A O 1
ATOM 1517 N N . ARG A 1 194 ? 17.282 -8.960 6.138 1.00 49.69 194 ARG A N 1
ATOM 1518 C CA . ARG A 1 194 ? 17.636 -9.503 7.451 1.00 49.69 194 ARG A CA 1
ATOM 1519 C C . ARG A 1 194 ? 17.099 -8.534 8.496 1.00 49.69 194 ARG A C 1
ATOM 1521 O O . ARG A 1 194 ? 17.682 -7.478 8.719 1.00 49.69 194 ARG A O 1
ATOM 1528 N N . THR A 1 195 ? 15.983 -8.888 9.121 1.00 47.62 195 THR A N 1
ATOM 1529 C CA . THR A 1 195 ? 15.463 -8.151 10.264 1.00 47.62 195 THR A CA 1
ATOM 1530 C C . THR A 1 195 ? 16.528 -8.188 11.350 1.00 47.62 195 THR A C 1
ATOM 1532 O O . THR A 1 195 ? 16.866 -9.252 11.872 1.00 47.62 195 THR A O 1
ATOM 1535 N N . SER A 1 196 ? 17.071 -7.015 11.663 1.00 45.56 196 SER A N 1
ATOM 1536 C CA . SER A 1 196 ? 18.072 -6.759 12.702 1.00 45.56 196 SER A CA 1
ATOM 1537 C C . SER A 1 196 ? 17.513 -6.956 14.125 1.00 45.56 196 SER A C 1
ATOM 1539 O O . SER A 1 196 ? 17.793 -6.179 15.031 1.00 45.56 196 SER A O 1
ATOM 1541 N N . THR A 1 197 ? 16.669 -7.964 14.328 1.00 49.34 197 THR A N 1
ATOM 1542 C CA . THR A 1 197 ? 16.119 -8.374 15.626 1.00 49.34 197 THR A CA 1
ATOM 1543 C C . THR A 1 197 ? 16.827 -9.599 16.197 1.00 49.34 197 THR A C 1
ATOM 1545 O O . THR A 1 197 ? 16.682 -9.877 17.383 1.00 49.34 197 THR A O 1
ATOM 1548 N N . PHE A 1 198 ? 17.656 -10.287 15.406 1.00 45.22 198 PHE A N 1
ATOM 1549 C CA . PHE A 1 198 ? 18.673 -11.188 15.940 1.00 45.22 198 PHE A CA 1
ATOM 1550 C C . PHE A 1 198 ? 19.983 -10.415 16.090 1.00 45.22 198 PHE A C 1
ATOM 1552 O O . PHE A 1 198 ? 20.721 -10.241 15.123 1.00 45.22 198 PHE A O 1
ATOM 1559 N N . PHE A 1 199 ? 20.286 -9.969 17.313 1.00 48.34 199 PHE A N 1
ATOM 1560 C CA . PHE A 1 199 ? 21.687 -9.885 17.715 1.00 48.34 199 PHE A CA 1
ATOM 1561 C C . PHE A 1 199 ? 22.233 -11.306 17.589 1.00 48.34 199 PHE A C 1
ATOM 1563 O O . PHE A 1 199 ? 21.803 -12.199 18.323 1.00 48.34 199 PHE A O 1
ATOM 1570 N N . ASP A 1 200 ? 23.096 -11.546 16.606 1.00 52.31 200 ASP A N 1
ATOM 1571 C CA . ASP A 1 200 ? 23.795 -12.817 16.518 1.00 52.31 200 ASP A CA 1
ATOM 1572 C C . ASP A 1 200 ? 24.612 -12.949 17.809 1.00 52.31 200 ASP A C 1
ATOM 1574 O O . ASP A 1 200 ? 25.494 -12.136 18.083 1.00 52.31 200 ASP A O 1
ATOM 1578 N N . LEU A 1 201 ? 24.288 -13.931 18.655 1.00 55.44 201 LEU A N 1
ATOM 1579 C CA . LEU A 1 201 ? 24.982 -14.144 19.933 1.00 55.44 201 LEU A CA 1
ATOM 1580 C C . LEU A 1 201 ? 26.488 -14.402 19.727 1.00 55.44 201 LEU A C 1
ATOM 1582 O O . LEU A 1 201 ? 27.275 -14.291 20.669 1.00 55.44 201 LEU A O 1
ATOM 1586 N N . ARG A 1 202 ? 26.901 -14.708 18.490 1.00 57.62 202 ARG A N 1
ATOM 1587 C CA . ARG A 1 202 ? 28.306 -14.782 18.078 1.00 57.62 202 ARG A CA 1
ATOM 1588 C C . ARG A 1 202 ? 29.017 -13.428 18.177 1.00 57.62 202 ARG A C 1
ATOM 1590 O O . ARG A 1 202 ? 30.122 -13.391 18.709 1.00 57.62 202 ARG A O 1
ATOM 1597 N N . ASP A 1 203 ? 28.362 -12.323 17.815 1.00 53.84 203 ASP A N 1
ATOM 1598 C CA . ASP A 1 203 ? 28.944 -10.971 17.899 1.00 53.84 203 ASP A CA 1
ATOM 1599 C C . ASP A 1 203 ? 29.158 -10.511 19.351 1.00 53.84 203 ASP A C 1
ATOM 1601 O O . ASP A 1 203 ? 30.006 -9.659 19.630 1.00 53.84 203 ASP A O 1
ATOM 1605 N N . THR A 1 204 ? 28.402 -11.073 20.301 1.00 55.25 204 THR A N 1
ATOM 1606 C CA . THR A 1 204 ? 28.573 -10.787 21.734 1.00 55.25 204 THR A CA 1
ATOM 1607 C C . THR A 1 204 ? 29.683 -11.599 22.400 1.00 55.25 204 THR A C 1
ATOM 1609 O O . THR A 1 204 ? 30.183 -11.173 23.437 1.00 55.25 204 THR A O 1
ATOM 1612 N N . LEU A 1 205 ? 30.104 -12.730 21.820 1.00 55.22 205 LEU A N 1
ATOM 1613 C CA . LEU A 1 205 ? 31.192 -13.548 22.374 1.00 55.22 205 LEU A CA 1
ATOM 1614 C C . LEU A 1 205 ? 32.579 -13.031 21.966 1.00 55.22 205 LEU A C 1
ATOM 1616 O O . LEU A 1 205 ? 33.520 -13.148 22.747 1.00 55.22 205 LEU A O 1
ATOM 1620 N N . GLU A 1 206 ? 32.705 -12.386 20.804 1.00 54.28 206 GLU A N 1
ATOM 1621 C CA . GLU A 1 206 ? 33.988 -11.834 20.340 1.00 54.28 206 GLU A CA 1
ATOM 1622 C C . GLU A 1 206 ? 34.373 -10.499 21.004 1.00 54.28 206 GLU A C 1
ATOM 1624 O O . GLU A 1 206 ? 35.537 -10.113 20.974 1.00 54.28 206 GLU A O 1
ATOM 1629 N N . ARG A 1 207 ? 33.437 -9.797 21.663 1.00 50.81 207 ARG A N 1
ATOM 1630 C CA . ARG A 1 207 ? 33.732 -8.560 22.425 1.00 50.81 207 ARG A CA 1
ATOM 1631 C C . ARG A 1 207 ? 34.037 -8.786 23.908 1.00 50.81 207 ARG A C 1
ATOM 1633 O O . ARG A 1 207 ? 34.205 -7.815 24.641 1.00 50.81 207 ARG A O 1
ATOM 1640 N N . GLY A 1 208 ? 34.060 -10.041 24.354 1.00 53.06 208 GLY A N 1
ATOM 1641 C CA . GLY A 1 208 ? 34.271 -10.416 25.755 1.00 53.06 208 GLY A CA 1
ATOM 1642 C C . GLY A 1 208 ? 35.607 -11.101 26.056 1.00 53.06 208 GLY A C 1
ATOM 1643 O O . GLY A 1 208 ? 35.731 -11.655 27.145 1.00 53.06 208 GLY A O 1
ATOM 1644 N N . SER A 1 209 ? 36.562 -11.112 25.115 1.00 45.34 209 SER A N 1
ATOM 1645 C CA . SER A 1 209 ? 37.905 -11.697 25.302 1.00 45.34 209 SER A CA 1
ATOM 1646 C C . SER A 1 209 ? 38.977 -10.623 25.428 1.00 45.34 209 SER A C 1
ATOM 1648 O O . SER A 1 209 ? 38.987 -9.720 24.562 1.00 45.34 209 SER A O 1
#

Solvent-accessible surface area (backbone atoms only — not comparable to full-atom values): 12651 Å² total; per-residue (Å²): 138,84,81,78,82,80,80,71,82,76,72,79,77,78,91,77,86,73,67,78,56,58,67,56,52,38,49,34,48,40,45,69,39,59,80,51,47,66,53,55,26,47,50,41,37,64,74,30,67,90,35,63,80,51,33,77,75,50,44,43,41,64,71,55,61,50,80,53,67,68,59,41,54,50,49,52,52,40,51,74,60,66,62,61,81,58,65,53,64,70,37,62,72,77,61,52,54,73,71,59,69,70,47,56,74,78,50,50,58,51,49,51,53,37,54,67,53,92,68,69,63,93,52,64,74,56,43,50,53,52,44,53,52,32,52,53,53,48,48,51,54,52,52,49,56,49,46,55,52,49,51,50,52,50,50,56,54,50,60,64,43,72,82,48,76,96,66,79,54,73,68,52,58,52,48,53,51,54,46,52,50,50,52,56,49,53,52,59,76,63,51,82,73,80,68,85,77,64,78,56,70,66,69,62,57,71,76,73,116

Foldseek 3Di:
DDDDDDDDPDDPDPPPPPDDPLLLQLLLLCLQPVVLQVVLLVVLCVLCVVPVVVCVVQPRGSLSLDDDPLSNLLVVLCVVVVSDRQDALVCLPPPPDPSLVPDDPVSSVSSSVSNPDDADDPPCVRSNVSNVVSSLVSSLVVLVVLLVVLVVVLVVQVVVCVPDDDDRPPVNVVSVVVNVSSVVSSVVSPDPDPPPPDPPVVVVVVVPD

Radius of gyration: 23.99 Å; Cα contacts (8 Å, |Δi|>4): 148; chains: 1; bounding box: 64×75×67 Å

Secondary structure (DSSP, 8-state):
-PPPPP-------------S-HHHHHHHHHHH-GGGHHHHHHHHHHHHTT-HHHHHHH-SSHHHH--SHHHHHHHHHHHHTTSPPPPPHHHHHHS--HHHHTS-HHHHHHHHHHHTS-PPPS-HHHHHHHHHHHHHHHHHHHHHHHHHHHHHHHHHHHHHHTTS-S---HHHHHHHHHHHHHHHHHHHHHS----TT---HHHHHTT--

pLDDT: mean 80.79, std 17.88, range [31.81, 96.12]

Mean predicted aligned error: 11.14 Å

Sequence (209 aa):
PRLPPALTPRSPATPAAEHAPREDYLVALLLRYPEAIAKANAWLRCDLAEFAGLAEMLGDDVEHLLSTTANRMLWQHWQQAGCPTLPSEAELGNAPPLWVQSLAPSLHDHLRYLAGLTVPGSREYLFMQEIEKGVIEIRKAQVRRWQERLGMQAHDQHADTADSAPVAPPDLTQTLTLLNHLLHYSARISTPQRTSTFFDLRDTLERGS